Protein AF-A0A8U0TTH1-F1 (afdb_monomer_lite)

Radius of gyration: 27.32 Å; chains: 1; bounding box: 64×77×75 Å

pLDDT: mean 83.23, std 20.92, range [28.41, 97.94]

Organism: Salvelinus namaycush (NCBI:txid8040)

Sequence (245 aa):
MGLDGLLSSSAWSEAASVSTPTNQQFTEPEPEGHNCYEGWEEDLLPEEREVPLLNLYLTTKRVEDIALRLVSLRQAFTTLLGSTLSRNHLFVAGKVLMGALVQAHHMDEAEFIRAYNDFVDYLSDPSKKIDIERELAEAKIHHVNLIDVLFELVMFGMMTAQKSLMVHPGGFMERLYALLYSFLPAAVSIEPKAERYLLLLNGGLMALLDDMFGQQLAWYFNPVSLVTELSRLLEYHLENLMASM

InterPro domains:
  IPR019392 Mitoguardin [PF10265] (66-155)

Foldseek 3Di:
DDDDDDDDDDDDDDDDDDDDDDDDDPPDPDPPPPVVPPDPLVPDDPQCNLQVQVNVVCVVVVQPPVSLLSVLVLLLQVVQCVDPVSVVVVLVLVLLLLLQLCVLQVFDSVLLVVLSVLLVVLVVDPVQVVQQCVQCVQVSNNGPGCCRCVPSNPPCQCVNVNPDGDDDVVGNVVSVVSNCVRRPDDPPDGRPRSVVSVVLVSVLVVVLVCVSSVDDPVLSVPSVSSSVVNSVSVVVSSVVSSVVD

Structure (mmCIF, N/CA/C/O backbone):
data_AF-A0A8U0TTH1-F1
#
_entry.id   AF-A0A8U0TTH1-F1
#
loop_
_atom_site.group_PDB
_atom_site.id
_atom_site.type_symbol
_atom_site.label_atom_id
_atom_site.label_alt_id
_atom_site.label_comp_id
_atom_site.label_asym_id
_atom_site.label_entity_id
_atom_site.label_seq_id
_atom_site.pdbx_PDB_ins_code
_atom_site.Cartn_x
_atom_site.Cartn_y
_atom_site.Cartn_z
_atom_site.occupancy
_atom_site.B_iso_or_equiv
_atom_site.auth_seq_id
_atom_site.auth_comp_id
_atom_site.auth_asym_id
_atom_site.auth_atom_id
_atom_site.pdbx_PDB_model_num
ATOM 1 N N . MET A 1 1 ? 5.048 -56.404 -50.534 1.00 36.06 1 MET A N 1
ATOM 2 C CA . MET A 1 1 ? 5.019 -57.367 -49.410 1.00 36.06 1 MET A CA 1
ATOM 3 C C . MET A 1 1 ? 4.383 -56.659 -48.217 1.00 36.06 1 MET A C 1
ATOM 5 O O . MET A 1 1 ? 4.894 -55.605 -47.869 1.00 36.06 1 MET A O 1
ATOM 9 N N . GLY A 1 2 ? 3.272 -57.213 -47.699 1.00 38.62 2 GLY A N 1
ATOM 10 C CA . GLY A 1 2 ? 2.365 -56.687 -46.645 1.00 38.62 2 GLY A CA 1
ATOM 11 C C . GLY A 1 2 ? 1.280 -55.750 -47.211 1.00 38.62 2 GLY A C 1
ATOM 12 O O . GLY A 1 2 ? 1.665 -54.687 -47.680 1.00 38.62 2 GLY A O 1
ATOM 13 N N . LEU A 1 3 ? -0.026 -56.055 -47.380 1.00 29.03 3 LEU A N 1
ATOM 14 C CA . LEU A 1 3 ? -1.038 -56.788 -46.566 1.00 29.03 3 LEU A CA 1
ATOM 15 C C . LEU A 1 3 ? -1.071 -56.220 -45.135 1.00 29.03 3 LEU A C 1
ATOM 17 O O . LEU A 1 3 ? -0.020 -56.191 -44.509 1.00 29.03 3 LEU A O 1
ATOM 21 N N . ASP A 1 4 ? -2.140 -55.610 -44.609 1.00 38.66 4 ASP A N 1
ATOM 22 C CA . ASP A 1 4 ? -3.585 -55.927 -44.603 1.00 38.66 4 ASP A CA 1
ATOM 23 C C . ASP A 1 4 ? -4.421 -54.621 -44.703 1.00 38.66 4 ASP A C 1
ATOM 25 O O . ASP A 1 4 ? -3.916 -53.555 -44.366 1.00 38.66 4 ASP A O 1
ATOM 29 N N . GLY A 1 5 ? -5.649 -54.518 -45.226 1.00 33.81 5 GLY A N 1
ATOM 30 C CA . GLY A 1 5 ? -6.889 -55.290 -45.038 1.00 33.81 5 GLY A CA 1
ATOM 31 C C . GLY A 1 5 ? -7.997 -54.240 -44.777 1.00 33.81 5 GLY A C 1
ATOM 32 O O . GLY A 1 5 ? -7.899 -53.488 -43.818 1.00 33.81 5 GLY A O 1
ATOM 33 N N . LEU A 1 6 ? -8.864 -53.906 -45.748 1.00 31.92 6 LEU A N 1
ATOM 34 C CA . LEU A 1 6 ? -10.250 -54.408 -45.896 1.00 31.92 6 LEU A CA 1
ATOM 35 C C . LEU A 1 6 ? -11.029 -54.348 -44.562 1.00 31.92 6 LEU A C 1
ATOM 37 O O . LEU A 1 6 ? -10.606 -54.946 -43.584 1.00 31.92 6 LEU A O 1
ATOM 41 N N . LEU A 1 7 ? -12.160 -53.645 -44.435 1.00 34.84 7 LEU A N 1
ATOM 42 C CA . LEU A 1 7 ? -13.468 -53.898 -45.070 1.00 34.84 7 LEU A CA 1
ATOM 43 C C . LEU A 1 7 ? -14.334 -52.610 -44.951 1.00 34.84 7 LEU A C 1
ATOM 45 O O . LEU A 1 7 ? -14.287 -51.949 -43.921 1.00 34.84 7 LEU A O 1
ATOM 49 N N . SER A 1 8 ? -14.985 -52.099 -46.010 1.00 32.09 8 SER A N 1
ATOM 50 C CA . SER A 1 8 ? -16.272 -52.562 -46.590 1.00 32.09 8 SER A CA 1
ATOM 51 C C . SER A 1 8 ? -17.451 -52.337 -45.621 1.00 32.09 8 SER A C 1
ATOM 53 O O . SER A 1 8 ? -17.350 -52.714 -44.467 1.00 32.09 8 SER A O 1
ATOM 55 N N . SER A 1 9 ? -18.631 -51.823 -45.964 1.00 32.56 9 SER A N 1
ATOM 56 C CA . SER A 1 9 ? -19.225 -51.311 -47.202 1.00 32.56 9 SER A CA 1
ATOM 57 C C . SER A 1 9 ? -20.682 -50.942 -46.891 1.00 32.56 9 SER A C 1
ATOM 59 O O . SER A 1 9 ? -21.343 -51.675 -46.167 1.00 32.56 9 SER A O 1
ATOM 61 N N . SER A 1 10 ? -21.155 -49.871 -47.527 1.00 35.38 10 SER A N 1
ATOM 62 C CA . SER A 1 10 ? -22.457 -49.709 -48.198 1.00 35.38 10 SER A CA 1
ATOM 63 C C . SER A 1 10 ? -23.790 -50.107 -47.544 1.00 35.38 10 SER A C 1
ATOM 65 O O . SER A 1 10 ? -23.993 -51.246 -47.131 1.00 35.38 10 SER A O 1
ATOM 67 N N . ALA A 1 11 ? -24.745 -49.211 -47.832 1.00 31.56 11 ALA A N 1
ATOM 68 C CA . ALA A 1 11 ? -26.149 -49.429 -48.206 1.00 31.56 11 ALA A CA 1
ATOM 69 C C . ALA A 1 11 ? -27.125 -48.904 -47.128 1.00 31.56 11 ALA A C 1
ATOM 71 O O . ALA A 1 11 ? -26.943 -49.169 -45.951 1.00 31.56 11 ALA A O 1
ATOM 72 N N . TRP A 1 12 ? -28.146 -48.096 -47.421 1.00 30.27 12 TRP A N 1
ATOM 73 C CA . TRP A 1 12 ? -29.029 -48.057 -48.588 1.00 30.27 12 TRP A CA 1
ATOM 74 C C . TRP A 1 12 ? -29.561 -46.638 -48.868 1.00 30.27 12 TRP A C 1
ATOM 76 O O . TRP A 1 12 ? -29.628 -45.793 -47.978 1.00 30.27 12 TRP A O 1
ATOM 86 N N . SER A 1 13 ? -29.947 -46.425 -50.126 1.00 32.62 13 SER A N 1
ATOM 87 C CA . SER A 1 13 ? -30.561 -45.226 -50.697 1.00 32.62 13 SER A CA 1
ATOM 88 C C . SER A 1 13 ? -32.072 -45.096 -50.427 1.00 32.62 13 SER A C 1
ATOM 90 O O . SER A 1 13 ? -32.761 -46.089 -50.227 1.00 32.62 13 SER A O 1
ATOM 92 N N . GLU A 1 14 ? -32.535 -43.851 -50.599 1.00 32.53 14 GLU A N 1
ATOM 93 C CA . GLU A 1 14 ? -33.828 -43.407 -51.164 1.00 32.53 14 GLU A CA 1
ATOM 94 C C . GLU A 1 14 ? -35.123 -43.374 -50.316 1.00 32.53 14 GLU A C 1
ATOM 96 O O . GLU A 1 14 ? -35.788 -44.368 -50.063 1.00 32.53 14 GLU A O 1
ATOM 101 N N . ALA A 1 15 ? -35.500 -42.122 -50.006 1.00 32.28 15 ALA A N 1
ATOM 102 C CA . ALA A 1 15 ? -36.772 -41.444 -50.300 1.00 32.28 15 ALA A CA 1
ATOM 103 C C . ALA A 1 15 ? -38.119 -42.064 -49.869 1.00 32.28 15 ALA A C 1
ATOM 105 O O . ALA A 1 15 ? -38.581 -43.036 -50.453 1.00 32.28 15 ALA A O 1
ATOM 106 N N . ALA A 1 16 ? -38.848 -41.338 -49.004 1.00 28.41 16 ALA A N 1
ATOM 107 C CA . ALA A 1 16 ? -40.182 -40.788 -49.304 1.00 28.41 16 ALA A CA 1
ATOM 108 C C . ALA A 1 16 ? -40.770 -39.990 -48.114 1.00 28.41 16 ALA A C 1
ATOM 110 O O . ALA A 1 16 ? -40.923 -40.507 -47.016 1.00 28.41 16 ALA A O 1
ATOM 111 N N . SER A 1 17 ? -41.158 -38.747 -48.413 1.00 30.81 17 SER A N 1
ATOM 112 C CA . SER A 1 17 ? -42.443 -38.115 -48.066 1.00 30.81 17 SER A CA 1
ATOM 113 C C . SER A 1 17 ? -42.847 -37.840 -46.604 1.00 30.81 17 SER A C 1
ATOM 115 O O . SER A 1 17 ? -43.263 -38.724 -45.871 1.00 30.81 17 SER A O 1
ATOM 117 N N . VAL A 1 18 ? -42.898 -36.533 -46.303 1.00 32.66 18 VAL A N 1
ATOM 118 C CA . VAL A 1 18 ? -43.997 -35.790 -45.643 1.00 32.66 18 VAL A CA 1
ATOM 119 C C . VAL A 1 18 ? -44.586 -36.387 -44.360 1.00 32.66 18 VAL A C 1
ATOM 121 O O . VAL A 1 18 ? -45.371 -37.327 -44.411 1.00 32.66 18 VAL A O 1
ATOM 124 N N . SER A 1 19 ? -44.371 -35.694 -43.237 1.00 32.72 19 SER A N 1
ATOM 125 C CA . SER A 1 19 ? -45.439 -35.091 -42.412 1.00 32.72 19 SER A CA 1
ATOM 126 C C . SER A 1 19 ? -44.816 -34.374 -41.216 1.00 32.72 19 SER A C 1
ATOM 128 O O . SER A 1 19 ? -44.183 -34.997 -40.371 1.00 32.72 19 SER A O 1
ATOM 130 N N . THR A 1 20 ? -45.001 -33.059 -41.135 1.00 42.06 20 THR A N 1
ATOM 131 C CA . THR A 1 20 ? -44.767 -32.277 -39.917 1.00 42.06 20 THR A CA 1
ATOM 132 C C . THR A 1 20 ? -45.810 -32.655 -38.866 1.00 42.06 20 THR A C 1
ATOM 134 O O . THR A 1 20 ? -47.000 -32.687 -39.186 1.00 42.06 20 THR A O 1
ATOM 137 N N . PRO A 1 21 ? -45.406 -32.797 -37.597 1.00 38.81 21 PRO A N 1
ATOM 138 C CA . PRO A 1 21 ? -46.256 -32.359 -36.510 1.00 38.81 21 PRO A CA 1
ATOM 139 C C . PRO A 1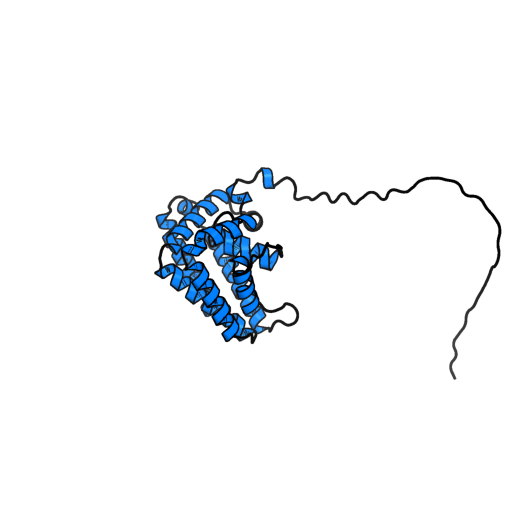 21 ? -45.520 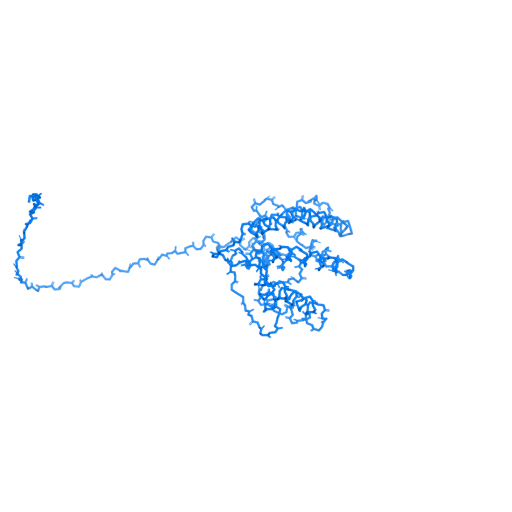-31.324 -35.658 1.00 38.81 21 PRO A C 1
ATOM 141 O O . PRO A 1 21 ? -44.434 -31.548 -35.131 1.00 38.81 21 PRO A O 1
ATOM 144 N N . THR A 1 22 ? -46.159 -30.169 -35.536 1.00 40.03 22 THR A N 1
ATOM 145 C CA . THR A 1 22 ? -45.947 -29.172 -34.494 1.00 40.03 22 THR A CA 1
ATOM 146 C C . THR A 1 22 ? -45.888 -29.835 -33.118 1.00 40.03 22 THR A C 1
ATOM 148 O O . THR A 1 22 ? -46.897 -30.390 -32.691 1.00 40.03 22 THR A O 1
ATOM 151 N N . ASN A 1 23 ? -44.767 -29.728 -32.397 1.00 33.22 23 ASN A N 1
ATOM 152 C CA . ASN A 1 23 ? -44.811 -29.449 -30.961 1.00 33.22 23 ASN A CA 1
ATOM 153 C C . ASN A 1 23 ? -43.444 -29.094 -30.363 1.00 33.22 23 ASN A C 1
ATOM 155 O O . ASN A 1 23 ? -42.448 -29.756 -30.627 1.00 33.22 23 ASN A O 1
ATOM 159 N N . GLN A 1 24 ? -43.502 -28.112 -29.463 1.00 40.38 24 GLN A N 1
ATOM 160 C CA . GLN A 1 24 ? -42.610 -27.894 -28.323 1.00 40.38 24 GLN A CA 1
ATOM 161 C C . GLN A 1 24 ? -41.171 -27.478 -28.644 1.00 40.38 24 GLN A C 1
ATOM 163 O O . GLN A 1 24 ? -40.242 -28.276 -28.709 1.00 40.38 24 GLN A O 1
ATOM 168 N N . GLN A 1 25 ? -41.003 -26.155 -28.731 1.00 33.69 25 GLN A N 1
ATOM 169 C CA . GLN A 1 25 ? -39.787 -25.477 -28.295 1.00 33.69 25 GLN A CA 1
ATOM 170 C C . GLN A 1 25 ? -39.413 -26.014 -26.906 1.00 33.69 25 GLN A C 1
ATOM 172 O O . GLN A 1 25 ? -40.072 -25.708 -25.913 1.00 33.69 25 GLN A O 1
ATOM 177 N N . PHE A 1 26 ? -38.383 -26.855 -26.854 1.00 36.66 26 PHE A N 1
ATOM 178 C CA . PHE A 1 26 ? -37.618 -27.074 -25.639 1.00 36.66 26 PHE A CA 1
ATOM 179 C C . PHE A 1 26 ? -36.916 -25.753 -25.341 1.00 36.66 26 PHE A C 1
ATOM 181 O O . PHE A 1 26 ? -35.912 -25.420 -25.964 1.00 36.66 26 PHE A O 1
ATOM 188 N N . THR A 1 27 ? -37.490 -24.963 -24.440 1.00 40.59 27 THR A N 1
ATOM 189 C CA . THR A 1 27 ? -36.725 -23.932 -23.751 1.00 40.59 27 THR A CA 1
ATOM 190 C C . THR A 1 27 ? -35.734 -24.685 -22.870 1.00 40.59 27 THR A C 1
ATOM 192 O O . THR A 1 27 ? -36.142 -25.357 -21.922 1.00 40.59 27 THR A O 1
ATOM 195 N N . GLU A 1 28 ? -34.452 -24.657 -23.232 1.00 38.81 28 GLU A N 1
ATOM 196 C CA . GLU A 1 28 ? -33.387 -25.018 -22.297 1.00 38.81 28 GLU A CA 1
ATOM 197 C C . GLU A 1 28 ? -33.588 -24.173 -21.031 1.00 38.81 28 GLU A C 1
ATOM 199 O O . GLU A 1 28 ? -33.807 -22.963 -21.156 1.00 38.81 28 GLU A O 1
ATOM 204 N N . PRO A 1 29 ? -33.596 -24.762 -19.822 1.00 41.06 29 PRO A N 1
ATOM 205 C CA . PRO A 1 29 ? -33.590 -23.941 -18.627 1.00 41.06 29 PRO A CA 1
ATOM 206 C C . PRO A 1 29 ? -32.272 -23.167 -18.640 1.00 41.06 29 PRO A C 1
ATOM 208 O O . PRO A 1 29 ? -31.200 -23.771 -18.740 1.00 41.06 29 PRO A O 1
ATOM 211 N N . GLU A 1 30 ? -32.358 -21.835 -18.590 1.00 41.72 30 GLU A N 1
ATOM 212 C CA . GLU A 1 30 ? -31.192 -21.002 -18.316 1.00 41.72 30 GLU A CA 1
ATOM 213 C C . GLU A 1 30 ? -30.490 -21.570 -17.077 1.00 41.72 30 GLU A C 1
ATOM 215 O O . GLU A 1 30 ? -31.170 -21.977 -16.127 1.00 41.72 30 GLU A O 1
ATOM 220 N N . PRO A 1 31 ? -29.149 -21.653 -17.060 1.00 46.66 31 PRO A N 1
ATOM 221 C CA . PRO A 1 31 ? -28.470 -22.008 -15.837 1.00 46.66 31 PRO A CA 1
ATOM 222 C C . PRO A 1 31 ? -28.783 -20.890 -14.849 1.00 46.66 31 PRO A C 1
ATOM 224 O O . PRO A 1 31 ? -28.307 -19.766 -15.007 1.00 46.66 31 PRO A O 1
ATOM 227 N N . GLU A 1 32 ? -29.604 -21.195 -13.844 1.00 44.97 32 GLU A N 1
ATOM 228 C CA . GLU A 1 32 ? -29.688 -20.421 -12.617 1.00 44.97 32 GLU A CA 1
ATOM 229 C C . GLU A 1 32 ? -28.278 -20.410 -12.027 1.00 44.97 32 GLU A C 1
ATOM 231 O O . GLU A 1 32 ? -27.873 -21.275 -11.249 1.00 44.97 32 GLU A O 1
ATOM 236 N N . GLY A 1 33 ? -27.486 -19.431 -12.459 1.00 41.50 33 GLY A N 1
ATOM 237 C CA . GLY A 1 33 ? -26.309 -18.968 -11.763 1.00 41.50 33 GLY A CA 1
ATOM 238 C C . GLY A 1 33 ? -26.797 -18.336 -10.476 1.00 41.50 33 GLY A C 1
ATOM 239 O O . GLY A 1 33 ? -26.822 -17.117 -10.350 1.00 41.50 33 GLY A O 1
ATOM 240 N N . HIS A 1 34 ? -27.242 -19.168 -9.535 1.00 40.22 34 HIS A N 1
ATOM 241 C CA . HIS A 1 34 ? -27.359 -18.774 -8.151 1.00 40.22 34 HIS A CA 1
ATOM 242 C C . HIS A 1 34 ? -25.958 -18.387 -7.706 1.00 40.22 34 HIS A C 1
ATOM 244 O O . HIS A 1 34 ? -25.101 -19.220 -7.414 1.00 40.22 34 HIS A O 1
ATOM 250 N N . ASN A 1 35 ? -25.722 -17.085 -7.753 1.00 45.44 35 ASN A N 1
ATOM 251 C CA . ASN A 1 35 ? -24.562 -16.428 -7.215 1.00 45.44 35 ASN A CA 1
ATOM 252 C C . ASN A 1 35 ? -24.600 -16.703 -5.706 1.00 45.44 35 ASN A C 1
ATOM 254 O O . ASN A 1 35 ? -25.315 -16.038 -4.964 1.00 45.44 35 ASN A O 1
ATOM 258 N N . CYS A 1 36 ? -23.870 -17.716 -5.233 1.00 41.53 36 CYS A N 1
ATOM 259 C CA . CYS A 1 36 ? -23.818 -18.109 -3.815 1.00 41.53 36 CYS A CA 1
ATOM 260 C C . CYS A 1 36 ? -23.243 -17.014 -2.884 1.00 41.53 36 CYS A C 1
ATOM 262 O O . CYS A 1 36 ? -22.975 -17.281 -1.716 1.00 41.53 36 CYS A O 1
ATOM 264 N N . TYR A 1 37 ? -23.020 -15.812 -3.414 1.00 47.72 37 TYR A N 1
ATOM 265 C CA . TYR A 1 37 ? -22.401 -14.655 -2.782 1.00 47.72 37 TYR A CA 1
ATOM 266 C C . TYR A 1 37 ? -23.399 -13.534 -2.454 1.00 47.72 37 TYR A C 1
ATOM 268 O O . TYR A 1 37 ? -23.040 -12.591 -1.754 1.00 47.72 37 TYR A O 1
ATOM 276 N N . GLU A 1 38 ? -24.651 -13.622 -2.909 1.00 44.41 38 GLU A N 1
ATOM 277 C CA . GLU A 1 38 ? -25.669 -12.608 -2.621 1.00 44.41 38 GLU A CA 1
ATOM 278 C C . GLU A 1 38 ? -26.329 -12.896 -1.264 1.00 44.41 38 GLU A C 1
ATOM 280 O O . GLU A 1 38 ? -27.219 -13.735 -1.147 1.00 44.41 38 GLU A O 1
ATOM 285 N N . GLY A 1 39 ? -25.842 -12.231 -0.211 1.00 53.94 39 GLY A N 1
ATOM 286 C CA . GLY A 1 39 ? -26.515 -12.196 1.096 1.00 53.94 39 GLY A CA 1
ATOM 287 C C . GLY A 1 39 ? -25.601 -12.056 2.313 1.00 53.94 39 GLY A C 1
ATOM 288 O O . GLY A 1 39 ? -26.061 -11.634 3.364 1.00 53.94 39 GLY A O 1
ATOM 289 N N . TRP A 1 40 ? -24.304 -12.360 2.196 1.00 54.94 40 TRP A N 1
ATOM 290 C CA . TRP A 1 40 ? -23.389 -12.310 3.350 1.00 54.94 40 TRP A CA 1
ATOM 291 C C . TRP A 1 40 ? -22.922 -10.877 3.630 1.00 54.94 40 TRP A C 1
ATOM 293 O O . TRP A 1 40 ? -22.527 -10.553 4.744 1.00 54.94 40 TRP A O 1
ATOM 303 N N . GLU A 1 41 ? -22.997 -10.007 2.620 1.00 57.72 41 GLU A N 1
ATOM 304 C CA . GLU A 1 41 ? -22.652 -8.588 2.726 1.00 57.72 41 GLU A CA 1
ATOM 305 C C . GLU A 1 41 ? -23.643 -7.798 3.597 1.00 57.72 41 GLU A C 1
ATOM 307 O O . GLU A 1 41 ? -23.275 -6.755 4.136 1.00 57.72 41 GLU A O 1
ATOM 312 N N . GLU A 1 42 ? -24.883 -8.277 3.771 1.00 62.41 42 GLU A N 1
ATOM 313 C CA . GLU A 1 42 ? -25.910 -7.579 4.559 1.00 62.41 42 GLU A CA 1
ATOM 314 C C . GLU A 1 42 ? -25.658 -7.634 6.071 1.00 62.41 42 GLU A C 1
ATOM 316 O O . GLU A 1 42 ? -26.061 -6.702 6.773 1.00 62.41 42 GLU A O 1
ATOM 321 N N . ASP A 1 43 ? -24.934 -8.647 6.551 1.00 78.00 43 ASP A N 1
ATOM 322 C CA . ASP A 1 43 ? -24.575 -8.811 7.966 1.00 78.00 43 ASP A CA 1
ATOM 323 C C . ASP A 1 43 ? -23.251 -8.120 8.336 1.00 78.00 43 ASP A C 1
ATOM 325 O O . ASP A 1 43 ? -22.950 -7.945 9.517 1.00 78.00 43 ASP A O 1
ATOM 329 N N . LEU A 1 44 ? -22.463 -7.694 7.341 1.00 84.69 44 LEU A N 1
ATOM 330 C CA . LEU A 1 44 ? -21.178 -7.032 7.567 1.00 84.69 44 LEU A CA 1
ATOM 331 C C . LEU A 1 44 ? -21.359 -5.629 8.137 1.00 84.69 44 LEU A C 1
ATOM 333 O O . LEU A 1 44 ? -22.264 -4.888 7.728 1.00 84.69 44 LEU A O 1
ATOM 337 N N . LEU A 1 45 ? -20.442 -5.223 9.012 1.00 90.69 45 LEU A N 1
ATOM 338 C CA . LEU A 1 45 ? -20.352 -3.833 9.448 1.00 90.69 45 LEU A CA 1
ATOM 339 C C . LEU A 1 45 ? -19.930 -2.932 8.272 1.00 90.69 45 LEU A C 1
ATOM 341 O O . LEU A 1 45 ? -19.273 -3.409 7.342 1.00 90.69 45 LEU A O 1
ATOM 345 N N . PRO A 1 46 ? -20.303 -1.636 8.266 1.00 91.50 46 PRO A N 1
ATOM 346 C CA . PRO A 1 46 ? -19.977 -0.727 7.166 1.00 91.50 46 PRO A CA 1
ATOM 347 C C . PRO A 1 46 ? -18.496 -0.757 6.782 1.00 91.50 46 PRO A C 1
ATOM 349 O O . PRO A 1 46 ? -18.172 -0.863 5.605 1.00 91.50 46 PRO A O 1
ATOM 352 N N . GLU A 1 47 ? -17.611 -0.769 7.775 1.00 92.81 47 GLU A N 1
ATOM 353 C CA . GLU A 1 47 ? -16.162 -0.759 7.586 1.00 92.81 47 GLU A CA 1
ATOM 354 C C . GLU A 1 47 ? -15.648 -2.028 6.892 1.00 92.81 47 GLU A C 1
ATOM 356 O O . GLU A 1 47 ? -14.685 -1.975 6.132 1.00 92.81 47 GLU A O 1
ATOM 361 N N . GLU A 1 48 ? -16.302 -3.168 7.117 1.00 92.44 48 GLU A N 1
ATOM 362 C CA . GLU A 1 48 ? -15.962 -4.454 6.497 1.00 92.44 48 GLU A CA 1
ATOM 363 C C . GLU A 1 48 ? -16.430 -4.517 5.037 1.00 92.44 48 GLU A C 1
ATOM 365 O O . GLU A 1 48 ? -15.760 -5.119 4.195 1.00 92.44 48 GLU A O 1
ATOM 370 N N . ARG A 1 49 ? -17.550 -3.855 4.713 1.00 91.69 49 ARG A N 1
ATOM 371 C CA . ARG A 1 49 ? -18.074 -3.755 3.336 1.00 91.69 49 ARG A CA 1
ATOM 372 C C . ARG A 1 49 ? -17.200 -2.893 2.433 1.00 91.69 49 ARG A C 1
ATOM 374 O O . ARG A 1 49 ? -17.225 -3.071 1.219 1.00 91.69 49 ARG A O 1
ATOM 381 N N . GLU A 1 50 ? -16.446 -1.961 3.007 1.00 92.19 50 GLU A N 1
ATOM 382 C CA . GLU A 1 50 ? -15.531 -1.089 2.261 1.00 92.19 50 GLU A CA 1
ATOM 383 C C . GLU A 1 50 ? -14.299 -1.840 1.737 1.00 92.19 50 GLU A C 1
ATOM 385 O O . GLU A 1 50 ? -13.656 -1.376 0.797 1.00 92.19 50 GLU A O 1
ATOM 390 N N . VAL A 1 51 ? -13.963 -2.991 2.331 1.00 93.81 51 VAL A N 1
ATOM 391 C CA . VAL A 1 51 ? -12.781 -3.797 1.986 1.00 93.81 51 VAL A CA 1
ATOM 392 C C . VAL A 1 51 ? -13.138 -5.287 1.847 1.00 93.81 51 VAL A C 1
ATOM 394 O O . VAL A 1 51 ? -12.652 -6.125 2.606 1.00 93.81 51 VAL A O 1
ATOM 397 N N . PRO A 1 52 ? -14.017 -5.658 0.898 1.00 92.81 52 PRO A N 1
ATOM 398 C CA . PRO A 1 52 ? -14.613 -6.993 0.848 1.00 92.81 52 PRO A CA 1
ATOM 399 C C . PRO A 1 52 ? -13.596 -8.119 0.609 1.00 92.81 52 PRO A C 1
ATOM 401 O O . PRO A 1 52 ? -13.765 -9.213 1.151 1.00 92.81 52 PRO A O 1
ATOM 404 N N . LEU A 1 53 ? -12.530 -7.884 -0.168 1.00 93.88 53 LEU A N 1
ATOM 405 C CA . LEU A 1 53 ? -11.521 -8.914 -0.439 1.00 93.88 53 LEU A CA 1
ATOM 406 C C . LEU A 1 53 ? -10.620 -9.137 0.777 1.00 93.88 53 LEU A C 1
ATOM 408 O O . LEU A 1 53 ? -10.337 -10.280 1.147 1.00 93.88 53 LEU A O 1
ATOM 412 N N . LEU A 1 54 ? -10.213 -8.054 1.435 1.00 95.06 54 LEU A N 1
ATOM 413 C CA . LEU A 1 54 ? -9.492 -8.120 2.698 1.00 95.06 54 LEU A CA 1
ATOM 414 C C . LEU A 1 54 ? -10.355 -8.757 3.794 1.00 95.06 54 LEU A C 1
ATOM 416 O O . LEU A 1 54 ? -9.871 -9.616 4.527 1.00 95.06 54 LEU A O 1
ATOM 420 N N . ASN A 1 55 ? -11.629 -8.381 3.899 1.00 95.06 55 ASN A N 1
ATOM 421 C CA . ASN A 1 55 ? -12.545 -8.942 4.887 1.00 95.06 55 ASN A CA 1
ATOM 422 C C . ASN A 1 55 ? -12.725 -10.453 4.692 1.00 95.06 55 ASN A C 1
ATOM 424 O O . ASN A 1 55 ? -12.663 -11.219 5.657 1.00 95.06 55 ASN A O 1
ATOM 428 N N . LEU A 1 56 ? -12.862 -10.902 3.439 1.00 94.00 56 LEU A N 1
ATOM 429 C CA . LEU A 1 56 ? -12.881 -12.323 3.103 1.00 94.00 56 LEU A CA 1
ATOM 430 C C . LEU A 1 56 ? -11.604 -13.019 3.594 1.00 94.00 56 LEU A C 1
ATOM 432 O O . LEU A 1 56 ? -11.683 -14.036 4.285 1.00 94.00 56 LEU A O 1
ATOM 436 N N . TYR A 1 57 ? -10.432 -12.452 3.298 1.00 95.44 57 TYR A N 1
ATOM 437 C CA . TYR A 1 57 ? -9.153 -12.988 3.765 1.00 95.44 57 TYR A CA 1
ATOM 438 C C . TYR A 1 57 ? -9.098 -13.104 5.299 1.00 95.44 57 TYR A C 1
ATOM 440 O O . TYR A 1 57 ? -8.839 -14.185 5.833 1.00 95.44 57 TYR A O 1
ATOM 448 N N . LEU A 1 58 ? -9.412 -12.030 6.023 1.00 96.62 58 LEU A N 1
ATOM 449 C CA . LEU A 1 58 ? -9.374 -11.990 7.489 1.00 96.62 58 LEU A CA 1
ATOM 450 C C . LEU A 1 58 ? -10.378 -12.962 8.128 1.00 96.62 58 LEU A C 1
ATOM 452 O O . LEU A 1 58 ? -10.052 -13.636 9.109 1.00 96.62 58 LEU A O 1
ATOM 456 N N . THR A 1 59 ? -11.557 -13.117 7.526 1.00 94.88 59 THR A N 1
ATOM 457 C CA . THR A 1 59 ? -12.570 -14.089 7.960 1.00 94.88 59 THR A CA 1
ATOM 458 C C . THR A 1 59 ? -12.051 -15.519 7.830 1.00 94.88 59 THR A C 1
ATOM 460 O O . THR A 1 59 ? -12.183 -16.314 8.763 1.00 94.88 59 THR A O 1
ATOM 463 N N . THR A 1 60 ? -11.377 -15.862 6.723 1.00 94.56 60 THR A N 1
ATOM 464 C CA . THR A 1 60 ? -10.763 -17.199 6.576 1.00 94.56 60 THR A CA 1
ATOM 465 C C . THR A 1 60 ? -9.669 -17.465 7.613 1.00 94.56 60 THR A C 1
ATOM 467 O O . THR A 1 60 ? -9.470 -18.610 8.025 1.00 94.56 60 THR A O 1
ATOM 470 N N . LYS A 1 61 ? -9.008 -16.407 8.094 1.00 95.00 61 LYS A N 1
ATOM 471 C CA . LYS A 1 61 ? -8.015 -16.444 9.177 1.00 95.00 61 LYS A CA 1
ATOM 472 C C . LYS A 1 61 ? -8.629 -16.413 10.579 1.00 95.00 61 LYS A C 1
ATOM 474 O O . LYS A 1 61 ? -7.886 -16.529 11.549 1.00 95.00 61 LYS A O 1
ATOM 479 N N . ARG A 1 62 ? -9.962 -16.329 10.692 1.00 95.00 62 ARG A N 1
ATOM 480 C CA . ARG A 1 62 ? -10.708 -16.238 11.960 1.00 95.00 62 ARG A CA 1
ATOM 481 C C . ARG A 1 62 ? -10.283 -15.043 12.813 1.00 95.00 62 ARG A C 1
ATOM 483 O O . ARG A 1 62 ? -10.192 -15.150 14.033 1.00 95.00 62 ARG A O 1
ATOM 490 N N . VAL A 1 63 ? -9.988 -13.919 12.167 1.00 95.56 63 VAL A N 1
ATOM 491 C CA . VAL A 1 63 ? -9.741 -12.665 12.878 1.00 95.56 63 VAL A CA 1
ATOM 492 C C . VAL A 1 63 ? -11.063 -12.173 13.463 1.00 95.56 63 VAL A C 1
ATOM 494 O O . VAL A 1 63 ? -12.058 -12.061 12.753 1.00 95.56 63 VAL A O 1
ATOM 497 N N . GLU A 1 64 ? -11.069 -11.898 14.763 1.00 93.62 64 GLU A N 1
ATOM 498 C CA . GLU A 1 64 ? -12.209 -11.313 15.475 1.00 93.62 64 GLU A CA 1
ATOM 499 C C . GLU A 1 64 ? -12.119 -9.779 15.471 1.00 93.62 64 GLU A C 1
ATOM 501 O O . GLU A 1 64 ? -11.027 -9.215 15.352 1.00 93.62 64 GLU A O 1
ATOM 506 N N . ASP A 1 65 ? -13.259 -9.101 15.635 1.00 95.25 65 ASP A N 1
ATOM 507 C CA . ASP A 1 65 ? -13.359 -7.635 15.721 1.00 95.25 65 ASP A CA 1
ATOM 508 C C . ASP A 1 65 ? -12.760 -6.892 14.506 1.00 95.25 65 ASP A C 1
ATOM 510 O O . ASP A 1 65 ? -12.091 -5.864 14.658 1.00 95.25 65 ASP A O 1
ATOM 514 N N . ILE A 1 66 ? -12.978 -7.407 13.288 1.00 95.94 66 ILE A N 1
ATOM 515 C CA . ILE A 1 66 ? -12.361 -6.890 12.054 1.00 95.94 66 ILE A CA 1
ATOM 516 C C . ILE A 1 66 ? -12.648 -5.394 11.865 1.00 95.94 66 ILE A C 1
ATOM 518 O O . ILE A 1 66 ? -11.700 -4.629 11.679 1.00 95.94 66 ILE A O 1
ATOM 522 N N . ALA A 1 67 ? -13.904 -4.952 11.987 1.00 95.25 67 ALA A N 1
ATOM 523 C CA . ALA A 1 67 ? -14.260 -3.533 11.870 1.00 95.25 67 ALA A CA 1
ATOM 524 C C . ALA A 1 67 ? -13.480 -2.622 12.839 1.00 95.25 67 ALA A C 1
ATOM 526 O O . ALA A 1 67 ? -12.921 -1.604 12.428 1.00 95.25 67 ALA A O 1
ATOM 527 N N . LEU A 1 68 ? -13.366 -3.005 14.119 1.00 95.50 68 LEU A N 1
ATOM 528 C CA . LEU A 1 68 ? -12.585 -2.247 15.104 1.00 95.50 68 LEU A CA 1
ATOM 529 C C . LEU A 1 68 ? -11.109 -2.183 14.697 1.00 95.50 68 LEU A C 1
ATOM 531 O O . LEU A 1 68 ? -10.498 -1.112 14.728 1.00 95.50 68 LEU A O 1
ATOM 535 N N . ARG A 1 69 ? -10.532 -3.324 14.305 1.00 96.50 69 ARG A N 1
ATOM 536 C CA . ARG A 1 69 ? -9.127 -3.400 13.888 1.00 96.50 69 ARG A CA 1
ATOM 537 C C . ARG A 1 69 ? -8.868 -2.532 12.663 1.00 96.50 69 ARG A C 1
ATOM 539 O O . ARG A 1 69 ? -7.874 -1.808 12.654 1.00 96.50 69 ARG A O 1
ATOM 546 N N . LEU A 1 70 ? -9.772 -2.545 11.682 1.00 96.06 70 LEU A N 1
ATOM 547 C CA . LEU A 1 70 ? -9.709 -1.701 10.489 1.00 96.06 70 LEU A CA 1
ATOM 548 C C . LEU A 1 70 ? -9.673 -0.220 10.859 1.00 96.06 70 LEU A C 1
ATOM 550 O O . LEU A 1 70 ? -8.721 0.469 10.495 1.00 96.06 70 LEU A O 1
ATOM 554 N N . VAL A 1 71 ? -10.656 0.265 11.621 1.00 95.38 71 VAL A N 1
ATOM 555 C CA . VAL A 1 71 ? -10.736 1.684 12.014 1.00 95.38 71 VAL A CA 1
ATOM 556 C C . VAL A 1 71 ? -9.471 2.120 12.747 1.00 95.38 71 VAL A C 1
ATOM 558 O O . VAL A 1 71 ? -8.863 3.139 12.404 1.00 95.38 71 VAL A O 1
ATOM 561 N N . SER A 1 72 ? -9.028 1.327 13.722 1.00 96.38 72 SER A N 1
ATOM 562 C CA . SER A 1 72 ? -7.856 1.661 14.528 1.00 96.38 72 SER A CA 1
ATOM 563 C C . SER A 1 72 ? -6.559 1.629 13.716 1.00 96.38 72 SER A C 1
ATOM 565 O O . SER A 1 72 ? -5.732 2.533 13.859 1.00 96.38 72 SER A O 1
ATOM 567 N N . LEU A 1 73 ? -6.379 0.654 12.817 1.00 96.88 73 LEU A N 1
ATOM 568 C CA . LEU A 1 73 ? -5.210 0.587 11.931 1.00 96.88 73 LEU A CA 1
ATOM 569 C C . LEU A 1 73 ? -5.206 1.722 10.906 1.00 96.88 73 LEU A C 1
ATOM 571 O O . LEU A 1 73 ? -4.164 2.349 10.714 1.00 96.88 73 LEU A O 1
ATOM 575 N N . ARG A 1 74 ? -6.350 2.054 10.294 1.00 95.88 74 ARG A N 1
ATOM 576 C CA . ARG A 1 74 ? -6.481 3.202 9.376 1.00 95.88 74 ARG A CA 1
ATOM 577 C C . ARG A 1 74 ? -6.060 4.503 10.064 1.00 95.88 74 ARG A C 1
ATOM 579 O O . ARG A 1 74 ? -5.284 5.286 9.505 1.00 95.88 74 ARG A O 1
ATOM 586 N N . GLN A 1 75 ? -6.501 4.709 11.305 1.00 95.25 75 GLN A N 1
ATOM 587 C CA . GLN A 1 75 ? -6.117 5.874 12.104 1.00 95.25 75 GLN A CA 1
ATOM 588 C C . GLN A 1 75 ? -4.623 5.865 12.467 1.00 95.25 75 GLN A C 1
ATOM 590 O O . GLN A 1 75 ? -3.956 6.906 12.398 1.00 95.25 75 GLN A O 1
ATOM 595 N N . ALA A 1 76 ? -4.075 4.703 12.829 1.00 95.56 76 ALA A N 1
ATOM 596 C CA . ALA A 1 76 ? -2.658 4.557 13.143 1.00 95.56 76 ALA A CA 1
ATOM 597 C C . ALA A 1 76 ? -1.772 4.838 11.920 1.00 95.56 76 ALA A C 1
ATOM 599 O O . ALA A 1 76 ? -0.824 5.615 12.026 1.00 95.56 76 ALA A O 1
ATOM 600 N N . PHE A 1 77 ? -2.120 4.310 10.743 1.00 94.81 77 PHE A N 1
ATOM 601 C CA . PHE A 1 77 ? -1.427 4.608 9.488 1.00 94.81 77 PHE A CA 1
ATOM 602 C C . PHE A 1 77 ? -1.515 6.080 9.110 1.00 94.81 77 PHE A C 1
ATOM 604 O O . PHE A 1 77 ? -0.505 6.669 8.738 1.00 94.81 77 PHE A O 1
ATOM 611 N N . THR A 1 78 ? -2.689 6.697 9.253 1.00 93.19 78 THR A N 1
ATOM 612 C CA . THR A 1 78 ? -2.854 8.139 9.012 1.00 93.19 78 THR A CA 1
ATOM 613 C C . THR A 1 78 ? -1.905 8.951 9.894 1.00 93.19 78 THR A C 1
ATOM 615 O O . THR A 1 78 ? -1.257 9.886 9.425 1.00 93.19 78 THR A O 1
ATOM 618 N N . THR A 1 79 ? -1.766 8.561 11.162 1.00 94.38 79 THR A N 1
ATOM 619 C CA . THR A 1 79 ? -0.859 9.218 12.112 1.00 94.38 79 THR A CA 1
ATOM 620 C C . THR A 1 79 ? 0.607 8.985 11.740 1.00 94.38 79 THR A C 1
ATOM 622 O O . THR A 1 79 ? 1.383 9.937 11.668 1.00 94.38 79 THR A O 1
ATOM 625 N N . LEU A 1 80 ? 0.983 7.736 11.451 1.00 92.75 80 LEU A N 1
ATOM 626 C CA . LEU A 1 80 ? 2.342 7.347 11.077 1.00 92.75 80 LEU A CA 1
ATOM 627 C C . LEU A 1 80 ? 2.807 8.058 9.800 1.00 92.75 80 LEU A C 1
ATOM 629 O O . LEU A 1 80 ? 3.881 8.655 9.763 1.00 92.75 80 LEU A O 1
ATOM 633 N N . LEU A 1 81 ? 1.974 8.038 8.761 1.00 89.69 81 LEU A N 1
ATOM 634 C CA . LEU A 1 81 ? 2.251 8.665 7.469 1.00 89.69 81 LEU A CA 1
ATOM 635 C C . LEU A 1 81 ? 2.111 10.193 7.513 1.00 89.69 81 LEU A C 1
ATOM 637 O O . LEU A 1 81 ? 2.537 10.873 6.585 1.00 89.69 81 LEU A O 1
ATOM 641 N N . GLY A 1 82 ? 1.592 10.765 8.602 1.00 89.88 82 GLY A N 1
ATOM 642 C CA . GLY A 1 82 ? 1.701 12.201 8.862 1.00 89.88 82 GLY A CA 1
ATOM 643 C C . GLY A 1 82 ? 3.157 12.661 9.029 1.00 89.88 82 GLY A C 1
ATOM 644 O O . GLY A 1 82 ? 3.483 13.814 8.746 1.00 89.88 82 GLY A O 1
ATOM 645 N N . SER A 1 83 ? 4.060 11.759 9.430 1.00 91.25 83 SER A N 1
ATOM 646 C CA . SER A 1 83 ? 5.494 12.029 9.539 1.00 91.25 83 SER A CA 1
ATOM 647 C C . SER A 1 83 ? 6.178 11.989 8.172 1.00 91.25 83 SER A C 1
ATOM 649 O O . SER A 1 83 ? 6.168 10.978 7.467 1.00 91.25 83 SER A O 1
ATOM 651 N N . THR A 1 84 ? 6.854 13.079 7.800 1.00 91.12 84 THR A N 1
ATOM 652 C CA . THR A 1 84 ? 7.708 13.114 6.599 1.00 91.12 84 THR A CA 1
ATOM 653 C C . THR A 1 84 ? 8.836 12.088 6.670 1.00 91.12 84 THR A C 1
ATOM 655 O O . THR A 1 84 ? 9.165 11.485 5.653 1.00 91.12 84 THR A O 1
ATOM 658 N N . LEU A 1 85 ? 9.397 11.841 7.859 1.00 91.62 85 LEU A N 1
ATOM 659 C CA . LEU A 1 85 ? 10.445 10.836 8.036 1.00 91.62 85 LEU A CA 1
ATOM 660 C C . LEU A 1 85 ? 9.924 9.435 7.693 1.00 91.62 85 LEU A C 1
ATOM 662 O O . LEU A 1 85 ? 10.534 8.740 6.885 1.00 91.62 85 LEU A O 1
ATOM 666 N N . SER A 1 86 ? 8.774 9.055 8.256 1.00 90.69 86 SER A N 1
ATOM 667 C CA . SER A 1 86 ? 8.174 7.735 8.041 1.00 90.69 86 SER A CA 1
ATOM 668 C C . SER A 1 86 ? 7.756 7.538 6.584 1.00 90.69 86 SER A C 1
ATOM 670 O O . SER A 1 86 ? 8.065 6.503 5.999 1.00 90.69 86 SER A O 1
ATOM 672 N N . ARG A 1 87 ? 7.141 8.549 5.950 1.00 90.69 87 ARG A N 1
ATOM 673 C CA . ARG A 1 87 ? 6.814 8.499 4.512 1.00 90.69 87 ARG A CA 1
ATOM 674 C C . ARG A 1 87 ? 8.049 8.293 3.644 1.00 90.69 87 ARG A C 1
ATOM 676 O O . ARG A 1 87 ? 8.059 7.397 2.807 1.00 90.69 87 ARG A O 1
ATOM 683 N N . ASN A 1 88 ? 9.099 9.082 3.868 1.00 91.81 88 ASN A N 1
ATOM 684 C CA . ASN A 1 88 ? 10.329 8.975 3.088 1.00 91.81 88 ASN A CA 1
ATOM 685 C C . ASN A 1 88 ? 10.993 7.610 3.266 1.00 91.81 88 ASN A C 1
ATOM 687 O O . ASN A 1 88 ? 11.467 7.036 2.289 1.00 91.81 88 ASN A O 1
ATOM 691 N N . HIS A 1 89 ? 11.003 7.077 4.490 1.00 91.69 89 HIS A N 1
ATOM 692 C CA . HIS A 1 89 ? 11.533 5.745 4.754 1.00 91.69 89 HIS A CA 1
ATOM 693 C C . HIS A 1 89 ? 10.785 4.674 3.947 1.00 91.69 89 HIS A C 1
ATOM 695 O O . HIS A 1 89 ? 11.421 3.887 3.250 1.00 91.69 89 HIS A O 1
ATOM 701 N N . LEU A 1 90 ? 9.448 4.704 3.951 1.00 91.31 90 LEU A N 1
ATOM 702 C CA . LEU A 1 90 ? 8.629 3.767 3.178 1.00 91.31 90 LEU A CA 1
ATOM 703 C C . LEU A 1 90 ? 8.817 3.919 1.664 1.00 91.31 90 LEU A C 1
ATOM 705 O O . LEU A 1 90 ? 8.887 2.914 0.961 1.00 91.31 90 LEU A O 1
ATOM 709 N N . PHE A 1 91 ? 8.951 5.145 1.150 1.00 93.06 91 PHE A N 1
ATOM 710 C CA . PHE A 1 91 ? 9.235 5.364 -0.273 1.00 93.06 91 PHE A CA 1
ATOM 711 C C . PHE A 1 91 ? 10.615 4.834 -0.677 1.00 93.06 91 PHE A C 1
ATOM 713 O O . PHE A 1 91 ? 10.777 4.228 -1.734 1.00 93.06 91 PHE A O 1
ATOM 720 N N . VAL A 1 92 ? 11.635 5.014 0.160 1.00 94.50 92 VAL A N 1
ATOM 721 C CA . VAL A 1 92 ? 12.960 4.448 -0.124 1.00 94.50 92 VAL A CA 1
ATOM 722 C C . VAL A 1 92 ? 12.915 2.922 -0.065 1.00 94.50 92 VAL A C 1
ATOM 724 O O . VAL A 1 92 ? 13.377 2.275 -1.004 1.00 94.50 92 VAL A O 1
ATOM 727 N N . ALA A 1 93 ? 12.315 2.346 0.979 1.00 94.50 93 ALA A N 1
ATOM 728 C CA . ALA A 1 93 ? 12.198 0.898 1.132 1.00 94.50 93 ALA A CA 1
ATOM 729 C C . ALA A 1 93 ? 11.422 0.267 -0.035 1.00 94.50 93 ALA A C 1
ATOM 731 O O . ALA A 1 93 ? 11.898 -0.684 -0.650 1.00 94.50 93 ALA A O 1
ATOM 732 N N . GLY A 1 94 ? 10.279 0.849 -0.413 1.00 94.25 94 GLY A N 1
ATOM 733 C CA . GLY A 1 94 ? 9.496 0.401 -1.562 1.00 94.25 94 GLY A CA 1
ATOM 734 C C . GLY A 1 94 ? 10.309 0.424 -2.856 1.00 94.25 94 GLY A C 1
ATOM 735 O O . GLY A 1 94 ? 10.340 -0.574 -3.575 1.00 94.25 94 GLY A O 1
ATOM 736 N N . LYS A 1 95 ? 11.022 1.524 -3.133 1.00 95.75 95 LYS A N 1
ATOM 737 C CA . LYS A 1 95 ? 11.885 1.641 -4.319 1.00 95.75 95 LYS A CA 1
ATOM 738 C C . LYS A 1 95 ? 12.965 0.562 -4.364 1.00 95.75 95 LYS A C 1
ATOM 740 O O . LYS A 1 95 ? 13.205 0.003 -5.427 1.00 95.75 95 LYS A O 1
ATOM 745 N N . VAL A 1 96 ? 13.606 0.271 -3.231 1.00 95.69 96 VAL A N 1
ATOM 746 C CA . VAL A 1 96 ? 14.641 -0.771 -3.131 1.00 95.69 96 VAL A CA 1
ATOM 747 C C . VAL A 1 96 ? 14.048 -2.154 -3.401 1.00 95.69 96 VAL A C 1
ATOM 749 O O . VAL A 1 96 ? 14.576 -2.880 -4.239 1.00 95.69 96 VAL A O 1
ATOM 752 N N . LEU A 1 97 ? 12.930 -2.493 -2.750 1.00 95.06 97 LEU A N 1
ATOM 753 C CA . LEU A 1 97 ? 12.260 -3.788 -2.913 1.00 95.06 97 LEU A CA 1
ATOM 754 C C . LEU A 1 97 ? 11.816 -4.016 -4.366 1.00 95.06 97 LEU A C 1
ATOM 756 O O . LEU A 1 97 ? 12.141 -5.035 -4.971 1.00 95.06 97 LEU A O 1
ATOM 760 N N . MET A 1 98 ? 11.121 -3.048 -4.967 1.00 95.00 98 MET A N 1
ATOM 761 C CA . MET A 1 98 ? 10.688 -3.155 -6.366 1.00 95.00 98 MET A CA 1
ATOM 762 C C . MET A 1 98 ? 11.869 -3.092 -7.345 1.00 95.00 98 MET A C 1
ATOM 764 O O . MET A 1 98 ? 11.878 -3.814 -8.336 1.00 95.00 98 MET A O 1
ATOM 768 N N . GLY A 1 99 ? 12.915 -2.316 -7.050 1.00 95.88 99 GLY A N 1
ATOM 769 C CA . GLY A 1 99 ? 14.135 -2.281 -7.860 1.00 95.88 99 GLY A CA 1
ATOM 770 C C . GLY A 1 99 ? 14.867 -3.626 -7.896 1.00 95.88 99 GLY A C 1
ATOM 771 O O . GLY A 1 99 ? 15.365 -4.030 -8.945 1.00 95.88 99 GLY A O 1
ATOM 772 N N . ALA A 1 100 ? 14.873 -4.371 -6.787 1.00 94.44 100 ALA A N 1
ATOM 773 C CA . ALA A 1 100 ? 15.428 -5.722 -6.755 1.00 94.44 100 ALA A CA 1
ATOM 774 C C . ALA A 1 100 ? 14.653 -6.688 -7.673 1.00 94.44 100 ALA A C 1
ATOM 776 O O . ALA A 1 100 ? 15.269 -7.532 -8.329 1.00 94.44 100 ALA A O 1
ATOM 777 N N . LEU A 1 101 ? 13.324 -6.545 -7.773 1.00 93.94 101 LEU A N 1
ATOM 778 C CA . LEU A 1 101 ? 12.498 -7.295 -8.732 1.00 93.94 101 LEU A CA 1
ATOM 779 C C . LEU A 1 101 ? 12.848 -6.954 -10.181 1.00 93.94 101 LEU A C 1
ATOM 781 O O . LEU A 1 101 ? 13.080 -7.862 -10.978 1.00 93.94 101 LEU A O 1
ATOM 785 N N . VAL A 1 102 ? 12.950 -5.662 -10.497 1.00 95.12 102 VAL A N 1
ATOM 786 C CA . VAL A 1 102 ? 13.332 -5.166 -11.830 1.00 95.12 102 VAL A CA 1
ATOM 787 C C . VAL A 1 102 ? 14.670 -5.762 -12.261 1.00 95.12 102 VAL A C 1
ATOM 789 O O . VAL A 1 102 ? 14.777 -6.328 -13.348 1.00 95.12 102 VAL A O 1
ATOM 792 N N . GLN A 1 103 ? 15.670 -5.729 -11.377 1.00 94.38 103 GLN A N 1
ATOM 793 C CA . GLN A 1 103 ? 16.991 -6.307 -11.631 1.00 94.38 103 GLN A CA 1
ATOM 794 C C . GLN A 1 103 ? 16.944 -7.825 -11.812 1.00 94.38 103 GLN A C 1
ATOM 796 O O . GLN A 1 103 ? 17.610 -8.369 -12.693 1.00 94.38 103 GLN A O 1
ATOM 801 N N . ALA A 1 104 ? 16.162 -8.521 -10.984 1.00 93.62 104 ALA A N 1
ATOM 802 C CA . ALA A 1 104 ? 16.019 -9.969 -11.060 1.00 93.62 104 ALA A CA 1
ATOM 803 C C . ALA A 1 104 ? 15.299 -10.440 -12.327 1.00 93.62 104 ALA A C 1
ATOM 805 O O . ALA A 1 104 ? 15.522 -11.576 -12.742 1.00 93.62 104 ALA A O 1
ATOM 806 N N . HIS A 1 105 ? 14.451 -9.593 -12.916 1.00 93.25 105 HIS A N 1
ATOM 807 C CA . HIS A 1 105 ? 13.731 -9.887 -14.152 1.00 93.25 105 HIS A CA 1
ATOM 808 C C . HIS A 1 105 ? 14.340 -9.232 -15.402 1.00 93.25 105 HIS A C 1
ATOM 810 O O . HIS A 1 105 ? 13.795 -9.384 -16.490 1.00 93.25 105 HIS A O 1
ATOM 816 N N . HIS A 1 106 ? 15.459 -8.512 -15.265 1.00 92.19 106 HIS A N 1
ATOM 817 C CA . HIS A 1 106 ? 16.097 -7.762 -16.354 1.00 92.19 106 HIS A CA 1
ATOM 818 C C . HIS A 1 106 ? 15.165 -6.744 -17.038 1.00 92.19 106 HIS A C 1
ATOM 820 O O . HIS A 1 106 ? 15.257 -6.511 -18.244 1.00 92.19 106 HIS A O 1
ATOM 826 N N . MET A 1 107 ? 14.268 -6.138 -16.259 1.00 92.31 107 MET A N 1
ATOM 827 C CA . MET A 1 107 ? 13.406 -5.048 -16.717 1.00 92.31 107 MET A CA 1
ATOM 828 C C . MET A 1 107 ? 14.190 -3.729 -16.802 1.00 92.31 107 MET A C 1
ATOM 830 O O . MET A 1 107 ? 15.287 -3.603 -16.254 1.00 92.31 107 MET A O 1
ATOM 834 N N . ASP A 1 108 ? 13.636 -2.736 -17.502 1.00 94.94 108 ASP A N 1
ATOM 835 C CA . ASP A 1 108 ? 14.277 -1.429 -17.663 1.00 94.94 108 ASP A CA 1
ATOM 836 C C . ASP A 1 108 ? 14.292 -0.657 -16.328 1.00 94.94 108 ASP A C 1
ATOM 838 O O . ASP A 1 108 ? 13.298 -0.073 -15.893 1.00 94.94 108 ASP A O 1
ATOM 842 N N . GLU A 1 109 ? 15.461 -0.631 -15.681 1.00 96.12 109 GLU A N 1
ATOM 843 C CA . GLU A 1 109 ? 15.687 0.109 -14.435 1.00 96.12 109 GLU A CA 1
ATOM 844 C C . GLU A 1 109 ? 15.413 1.610 -14.573 1.00 96.12 109 GLU A C 1
ATOM 846 O O . GLU A 1 109 ? 14.908 2.233 -13.637 1.00 96.12 109 GLU A O 1
ATOM 851 N N . ALA A 1 110 ? 15.714 2.215 -15.724 1.00 97.00 110 ALA A N 1
ATOM 852 C CA . ALA A 1 110 ? 15.470 3.636 -15.939 1.00 97.00 110 ALA A CA 1
ATOM 853 C C . ALA A 1 110 ? 13.973 3.922 -16.104 1.00 97.00 110 ALA A C 1
ATOM 855 O O . ALA A 1 110 ? 13.489 4.945 -15.615 1.00 97.00 110 ALA A O 1
ATOM 856 N N . GLU A 1 111 ? 13.231 3.034 -16.766 1.00 96.50 111 GLU A N 1
ATOM 857 C CA . GLU A 1 111 ? 11.771 3.105 -16.834 1.00 96.50 111 GLU A CA 1
ATOM 858 C C . GLU A 1 111 ? 11.135 2.979 -15.450 1.00 96.50 111 GLU A C 1
ATOM 860 O O . GLU A 1 111 ? 10.364 3.864 -15.071 1.00 96.50 111 GLU A O 1
ATOM 865 N N . PHE A 1 112 ? 11.530 1.976 -14.663 1.00 97.69 112 PHE A N 1
ATOM 866 C CA . PHE A 1 112 ? 11.064 1.817 -13.285 1.00 97.69 112 PHE A CA 1
ATOM 867 C C . PHE A 1 112 ? 11.361 3.048 -12.425 1.00 97.69 112 PHE A C 1
ATOM 869 O O . PHE A 1 112 ? 10.465 3.577 -11.768 1.00 97.69 112 PHE A O 1
ATOM 876 N N . ILE A 1 113 ? 12.601 3.551 -12.439 1.00 97.62 113 ILE A N 1
ATOM 877 C CA . ILE A 1 113 ? 12.983 4.718 -11.630 1.00 97.62 113 ILE A CA 1
ATOM 878 C C . ILE A 1 113 ? 12.146 5.945 -12.012 1.00 97.62 113 ILE A C 1
ATOM 880 O O . ILE A 1 113 ? 11.730 6.687 -11.119 1.00 97.62 113 ILE A O 1
ATOM 884 N N . ARG A 1 114 ? 11.881 6.159 -13.309 1.00 97.69 114 ARG A N 1
ATOM 885 C CA . ARG A 1 114 ? 10.997 7.240 -13.774 1.00 97.69 114 ARG A CA 1
ATOM 886 C C . ARG A 1 114 ? 9.574 7.047 -13.258 1.00 97.69 114 ARG A C 1
ATOM 888 O O . ARG A 1 114 ? 9.083 7.927 -12.564 1.00 97.69 114 ARG A O 1
ATOM 895 N N . ALA A 1 115 ? 8.957 5.893 -13.514 1.00 97.88 115 ALA A N 1
ATOM 896 C CA . ALA A 1 115 ? 7.584 5.612 -13.093 1.00 97.88 115 ALA A CA 1
ATOM 897 C C . ALA A 1 115 ? 7.407 5.725 -11.568 1.00 97.88 115 ALA A C 1
ATOM 899 O O . ALA A 1 115 ? 6.431 6.302 -11.090 1.00 97.88 115 ALA A O 1
ATOM 900 N N . TYR A 1 116 ? 8.383 5.237 -10.797 1.00 97.94 116 TYR A N 1
ATOM 901 C CA . TYR A 1 116 ? 8.375 5.324 -9.341 1.00 97.94 116 TYR A CA 1
ATOM 902 C C . TYR A 1 116 ? 8.447 6.767 -8.842 1.00 97.94 116 TYR A C 1
ATOM 904 O O . TYR A 1 116 ? 7.666 7.163 -7.978 1.00 97.94 116 TYR A O 1
ATOM 912 N N . ASN A 1 117 ? 9.390 7.556 -9.363 1.00 97.19 117 ASN A N 1
ATOM 913 C CA . ASN A 1 117 ? 9.536 8.951 -8.952 1.00 97.19 117 ASN A CA 1
ATOM 914 C C . ASN A 1 117 ? 8.318 9.778 -9.373 1.00 97.19 117 ASN A C 1
ATOM 916 O O . ASN A 1 117 ? 7.789 10.508 -8.545 1.00 97.19 117 ASN A O 1
ATOM 920 N N . ASP A 1 118 ? 7.815 9.587 -10.594 1.00 96.81 118 ASP A N 1
ATOM 921 C CA . ASP A 1 118 ? 6.614 10.269 -11.084 1.00 96.81 118 ASP A CA 1
ATOM 922 C C . ASP A 1 118 ? 5.387 9.953 -10.212 1.00 96.81 118 ASP A C 1
ATOM 924 O O . ASP A 1 118 ? 4.565 10.833 -9.947 1.00 96.81 118 ASP A O 1
ATOM 928 N N . PHE A 1 119 ? 5.253 8.708 -9.741 1.00 96.81 119 PHE A N 1
ATOM 929 C CA . PHE A 1 119 ? 4.182 8.313 -8.824 1.00 96.81 119 PHE A CA 1
ATOM 930 C C . PHE A 1 119 ? 4.344 8.953 -7.439 1.00 96.81 119 PHE A C 1
ATOM 932 O O . PHE A 1 119 ? 3.384 9.507 -6.902 1.00 96.81 119 PHE A O 1
ATOM 939 N N . VAL A 1 120 ? 5.552 8.932 -6.867 1.00 95.19 120 VAL A N 1
ATOM 940 C CA . VAL A 1 120 ? 5.833 9.549 -5.558 1.00 95.19 120 VAL A CA 1
ATOM 941 C C . VAL A 1 120 ? 5.650 11.065 -5.592 1.00 95.19 120 VAL A C 1
ATOM 943 O O . VAL A 1 120 ? 5.065 11.621 -4.660 1.00 95.19 120 VAL A O 1
ATOM 946 N N . ASP A 1 121 ? 6.093 11.734 -6.653 1.00 95.25 121 ASP A N 1
ATOM 947 C CA . ASP A 1 121 ? 5.919 13.176 -6.831 1.00 95.25 121 ASP A CA 1
ATOM 948 C C . ASP A 1 121 ? 4.433 13.530 -6.947 1.00 95.25 121 ASP A C 1
ATOM 950 O O . ASP A 1 121 ? 3.966 14.467 -6.295 1.00 95.25 121 ASP A O 1
ATOM 954 N N . TYR A 1 122 ? 3.660 12.731 -7.690 1.00 95.06 122 TYR A N 1
ATOM 955 C CA . TYR A 1 122 ? 2.210 12.898 -7.798 1.00 95.06 122 TYR A CA 1
ATOM 956 C C . TYR A 1 122 ? 1.495 12.723 -6.451 1.00 95.06 122 TYR A C 1
ATOM 958 O O . TYR A 1 122 ? 0.636 13.532 -6.105 1.00 95.06 122 TYR A O 1
ATOM 966 N N . LEU A 1 123 ? 1.873 11.712 -5.661 1.00 92.81 123 LEU A N 1
ATOM 967 C CA . LEU A 1 123 ? 1.340 11.501 -4.309 1.00 92.81 123 LEU A CA 1
ATOM 968 C C . LEU A 1 123 ? 1.737 12.607 -3.325 1.00 92.81 123 LEU A C 1
ATOM 970 O O . LEU A 1 123 ? 1.021 12.869 -2.357 1.00 92.81 123 LEU A O 1
ATOM 974 N N . SER A 1 124 ? 2.897 13.225 -3.540 1.00 90.88 124 SER A N 1
ATOM 975 C CA . SER A 1 124 ? 3.439 14.257 -2.657 1.00 90.88 124 SER A CA 1
ATOM 976 C C . SER A 1 124 ? 2.855 15.642 -2.931 1.00 90.88 124 SER A C 1
ATOM 978 O O . SER A 1 124 ? 2.937 16.503 -2.053 1.00 90.88 124 SER A O 1
ATOM 980 N N . ASP A 1 125 ? 2.258 15.866 -4.105 1.00 93.81 125 ASP A N 1
ATOM 981 C CA . ASP A 1 125 ? 1.611 17.123 -4.482 1.00 93.81 125 ASP A CA 1
ATOM 982 C C . ASP A 1 125 ? 0.249 17.282 -3.769 1.00 93.81 125 ASP A C 1
ATOM 984 O O . ASP A 1 125 ? -0.725 16.598 -4.108 1.00 93.81 125 ASP A O 1
ATOM 988 N N . PRO A 1 126 ? 0.114 18.227 -2.814 1.00 92.38 126 PRO A N 1
ATOM 989 C CA . PRO A 1 126 ? -1.133 18.420 -2.076 1.00 92.38 126 PRO A CA 1
ATOM 990 C C . PRO A 1 126 ? -2.315 18.812 -2.968 1.00 92.38 126 PRO A C 1
ATOM 992 O O . PRO A 1 126 ? -3.463 18.575 -2.591 1.00 92.38 126 PRO A O 1
ATOM 995 N N . SER A 1 127 ? -2.057 19.399 -4.144 1.00 95.56 127 SER A N 1
ATOM 996 C CA . SER A 1 127 ? -3.106 19.776 -5.096 1.00 95.56 127 SER A CA 1
ATOM 997 C C . SER A 1 127 ? -3.796 18.564 -5.724 1.00 95.56 127 SER A C 1
ATOM 999 O O . SER A 1 127 ? -4.936 18.683 -6.165 1.00 95.56 127 SER A O 1
ATOM 1001 N N . LYS A 1 128 ? -3.147 17.391 -5.716 1.00 95.50 128 LYS A N 1
ATOM 1002 C CA . LYS A 1 128 ? -3.686 16.142 -6.275 1.00 95.50 128 LYS A CA 1
ATOM 1003 C C . LYS A 1 128 ? -4.571 15.377 -5.310 1.00 95.50 128 LYS A C 1
ATOM 1005 O O . LYS A 1 128 ? -5.292 14.490 -5.744 1.00 95.50 128 LYS A O 1
ATOM 1010 N N . LYS A 1 129 ? -4.570 15.728 -4.020 1.00 93.00 129 LYS A N 1
ATOM 1011 C CA . LYS A 1 129 ? -5.287 14.976 -2.982 1.00 93.00 129 LYS A CA 1
ATOM 1012 C C . LYS A 1 129 ? -6.766 14.750 -3.320 1.00 93.00 129 LYS A C 1
ATOM 1014 O O . LYS A 1 129 ? -7.236 13.624 -3.232 1.00 93.00 129 LYS A O 1
ATOM 1019 N N . ILE A 1 130 ? -7.473 15.801 -3.736 1.00 94.25 130 ILE A N 1
ATOM 1020 C CA . ILE A 1 130 ? -8.909 15.723 -4.056 1.00 94.25 130 ILE A CA 1
ATOM 1021 C C . ILE A 1 130 ? -9.150 14.852 -5.296 1.00 94.25 130 ILE A C 1
ATOM 1023 O O . ILE A 1 130 ? -10.119 14.099 -5.343 1.00 94.25 130 ILE A O 1
ATOM 1027 N N . ASP A 1 131 ? -8.271 14.941 -6.296 1.00 93.31 131 ASP A N 1
ATOM 1028 C CA . ASP A 1 131 ? -8.372 14.122 -7.505 1.00 93.31 131 ASP A CA 1
ATOM 1029 C C . ASP A 1 131 ? -8.106 12.642 -7.193 1.00 93.31 131 ASP A C 1
ATOM 1031 O O . ASP A 1 131 ? -8.876 11.790 -7.626 1.00 93.31 131 ASP A O 1
ATOM 1035 N N . ILE A 1 132 ? -7.094 12.347 -6.367 1.00 95.12 132 ILE A N 1
ATOM 1036 C CA . ILE A 1 132 ? -6.783 10.994 -5.881 1.00 95.12 132 ILE A CA 1
ATOM 1037 C C . ILE A 1 132 ? -7.971 10.410 -5.110 1.00 95.12 132 ILE A C 1
ATOM 1039 O O . I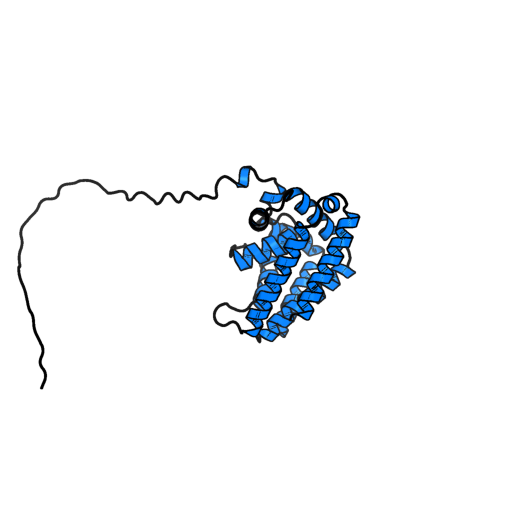LE A 1 132 ? -8.387 9.288 -5.384 1.00 95.12 132 ILE A O 1
ATOM 1043 N N . GLU A 1 133 ? -8.533 11.163 -4.160 1.00 94.94 133 GLU A N 1
ATOM 1044 C CA . GLU A 1 133 ? -9.694 10.731 -3.371 1.00 94.94 133 GLU A CA 1
ATOM 1045 C C . GLU A 1 133 ? -10.910 10.453 -4.262 1.00 94.94 133 GLU A C 1
ATOM 1047 O O . GLU A 1 133 ? -11.595 9.450 -4.068 1.00 94.94 133 GLU A O 1
ATOM 1052 N N . ARG A 1 134 ? -11.156 11.296 -5.274 1.00 93.75 134 ARG A N 1
ATOM 1053 C CA . ARG A 1 134 ? -12.235 11.088 -6.248 1.00 93.75 134 ARG A CA 1
ATOM 1054 C C . ARG A 1 134 ? -12.022 9.812 -7.062 1.00 93.75 134 ARG A C 1
ATOM 1056 O O . ARG A 1 134 ? -12.940 9.002 -7.148 1.00 93.75 134 ARG A O 1
ATOM 1063 N N . GLU A 1 135 ? -10.835 9.624 -7.638 1.00 94.44 135 GLU A N 1
ATOM 1064 C CA . GLU A 1 135 ? -10.518 8.429 -8.434 1.00 94.44 135 GLU A CA 1
ATOM 1065 C C . GLU A 1 135 ? -10.597 7.143 -7.599 1.00 94.44 135 GLU A C 1
ATOM 1067 O O . GLU A 1 135 ? -11.121 6.128 -8.056 1.00 94.44 135 GLU A O 1
ATOM 1072 N N . LEU A 1 136 ? -10.126 7.176 -6.350 1.00 93.56 136 LEU A N 1
ATOM 1073 C CA . LEU A 1 136 ? -10.233 6.039 -5.437 1.00 93.56 136 LEU A CA 1
ATOM 1074 C C . LEU A 1 136 ? -11.690 5.742 -5.064 1.00 93.56 136 LEU A C 1
ATOM 1076 O O . LEU A 1 136 ? -12.084 4.577 -5.071 1.00 93.56 136 LEU A O 1
ATOM 1080 N N . ALA A 1 137 ? -12.517 6.763 -4.830 1.00 92.19 137 ALA A N 1
ATOM 1081 C CA . ALA A 1 137 ? -13.940 6.573 -4.561 1.00 92.19 137 ALA A CA 1
ATOM 1082 C C . ALA A 1 137 ? -14.683 5.927 -5.747 1.00 92.19 137 ALA A C 1
ATOM 1084 O O . ALA A 1 137 ? -15.549 5.078 -5.536 1.00 92.19 137 ALA A O 1
ATOM 1085 N N . GLU A 1 138 ? -14.323 6.259 -6.992 1.00 90.31 138 GLU A N 1
ATOM 1086 C CA . GLU A 1 138 ? -14.853 5.589 -8.194 1.00 90.31 138 GLU A CA 1
ATOM 1087 C C . GLU A 1 138 ? -14.463 4.103 -8.249 1.00 90.31 138 GLU A C 1
ATOM 1089 O O . GLU A 1 138 ? -15.254 3.262 -8.681 1.00 90.31 138 GLU A O 1
ATOM 1094 N N . ALA A 1 139 ? -13.282 3.760 -7.731 1.00 87.50 139 ALA A N 1
ATOM 1095 C CA . ALA A 1 139 ? -12.834 2.384 -7.524 1.00 87.50 139 ALA A CA 1
ATOM 1096 C C . ALA A 1 139 ? -13.405 1.723 -6.252 1.00 87.50 139 ALA A C 1
ATOM 1098 O O . ALA A 1 139 ? -13.000 0.609 -5.914 1.00 87.50 139 ALA A O 1
ATOM 1099 N N . LYS A 1 140 ? -14.357 2.375 -5.567 1.00 88.88 140 LYS A N 1
ATOM 1100 C CA . LYS A 1 140 ? -14.949 1.951 -4.284 1.00 88.88 140 LYS A CA 1
ATOM 1101 C C . LYS A 1 140 ? -13.936 1.837 -3.139 1.00 88.88 140 LYS A C 1
ATOM 1103 O O . LYS A 1 140 ? -14.138 1.077 -2.200 1.00 88.88 140 LYS A O 1
ATOM 1108 N N . ILE A 1 141 ? -12.846 2.594 -3.213 1.00 92.75 141 ILE A N 1
ATOM 1109 C CA . ILE A 1 141 ? -11.867 2.726 -2.139 1.00 92.75 141 ILE A CA 1
ATOM 1110 C C . ILE A 1 141 ? -12.193 3.982 -1.341 1.00 92.75 141 ILE A C 1
ATOM 1112 O O . ILE A 1 141 ? -12.000 5.108 -1.797 1.00 92.75 141 ILE A O 1
ATOM 1116 N N . HIS A 1 142 ? -12.709 3.769 -0.135 1.00 89.62 142 HIS A N 1
ATOM 1117 C CA . HIS A 1 142 ? -13.251 4.831 0.711 1.00 89.62 142 HIS A CA 1
ATOM 1118 C C . HIS A 1 142 ? -12.181 5.569 1.522 1.00 89.62 142 HIS A C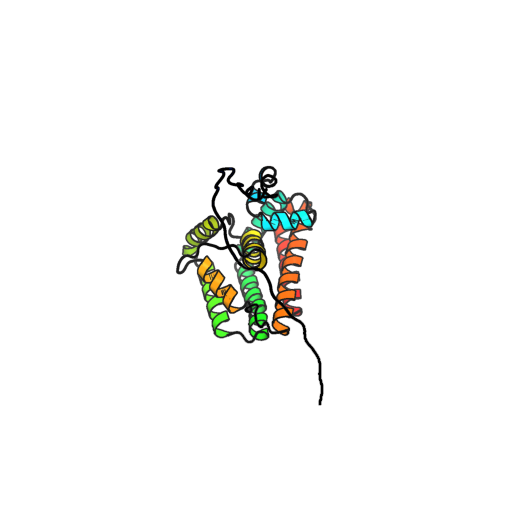 1
ATOM 1120 O O . HIS A 1 142 ? -12.403 6.696 1.968 1.00 89.62 142 HIS A O 1
ATOM 1126 N N . HIS A 1 143 ? -10.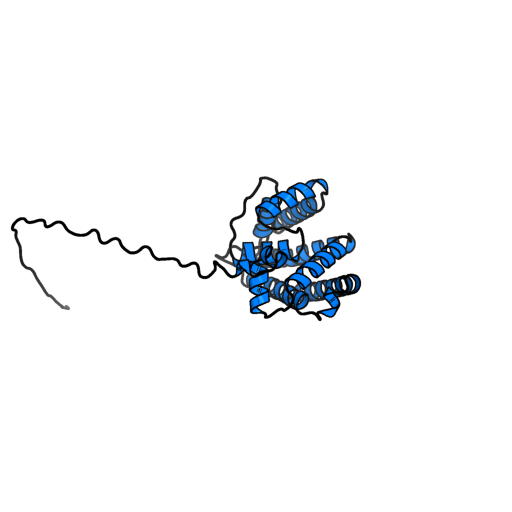999 4.969 1.681 1.00 90.88 143 HIS A N 1
ATOM 1127 C CA . HIS A 1 143 ? -9.912 5.552 2.450 1.00 90.88 143 HIS A CA 1
ATOM 1128 C C . HIS A 1 143 ? -8.579 5.487 1.705 1.00 90.88 143 HIS A C 1
ATOM 1130 O O . HIS A 1 143 ? -8.135 4.432 1.262 1.00 90.88 143 HIS A O 1
ATOM 1136 N N . VAL A 1 144 ? -7.871 6.616 1.657 1.00 90.94 144 VAL A N 1
ATOM 1137 C CA . VAL A 1 144 ? -6.520 6.692 1.084 1.00 90.94 144 VAL A CA 1
ATOM 1138 C C . VAL A 1 144 ? -5.494 6.276 2.139 1.00 90.94 144 VAL A C 1
ATOM 1140 O O . VAL A 1 144 ? -4.888 7.111 2.808 1.00 90.94 144 VAL A O 1
ATOM 1143 N N . ASN A 1 145 ? -5.341 4.970 2.351 1.00 90.81 145 ASN A N 1
ATOM 1144 C CA . ASN A 1 145 ? -4.404 4.417 3.330 1.00 90.81 145 ASN A CA 1
ATOM 1145 C C . ASN A 1 145 ? -3.799 3.083 2.856 1.00 90.81 145 ASN A C 1
ATOM 1147 O O . ASN A 1 145 ? -4.246 2.518 1.862 1.00 90.81 145 ASN A O 1
ATOM 1151 N N . LEU A 1 146 ? -2.787 2.576 3.571 1.00 89.69 146 LEU A N 1
ATOM 1152 C CA . LEU A 1 146 ? -2.092 1.340 3.197 1.00 89.69 146 LEU A CA 1
ATOM 1153 C C . LEU A 1 146 ? -3.029 0.122 3.134 1.00 89.69 146 LEU A C 1
ATOM 1155 O O . LEU A 1 146 ? -2.937 -0.660 2.199 1.00 89.69 146 LEU A O 1
ATOM 1159 N N . ILE A 1 147 ? -3.932 -0.044 4.099 1.00 94.94 147 ILE A N 1
ATOM 1160 C CA . ILE A 1 147 ? -4.858 -1.181 4.157 1.00 94.94 147 ILE A CA 1
ATOM 1161 C C . ILE A 1 147 ? -5.743 -1.216 2.908 1.00 94.94 147 ILE A C 1
ATOM 1163 O O . ILE A 1 147 ? -5.777 -2.210 2.185 1.00 94.94 147 ILE A O 1
ATOM 1167 N N . ASP A 1 148 ? -6.393 -0.103 2.605 1.00 95.56 148 ASP A N 1
ATOM 1168 C CA . ASP A 1 148 ? -7.368 -0.044 1.522 1.00 95.56 148 ASP A CA 1
ATOM 1169 C C . ASP A 1 148 ? -6.697 0.059 0.137 1.00 95.56 148 ASP A C 1
ATOM 1171 O O . ASP A 1 148 ? -7.154 -0.549 -0.824 1.00 95.56 148 ASP A O 1
ATOM 1175 N N . VAL A 1 149 ? -5.584 0.789 0.002 1.00 94.25 149 VAL A N 1
ATOM 1176 C CA . VAL A 1 149 ? -4.921 0.989 -1.301 1.00 94.25 149 VAL A CA 1
ATOM 1177 C C . VAL A 1 149 ? -3.924 -0.124 -1.620 1.00 94.25 149 VAL A C 1
ATOM 1179 O O . VAL A 1 149 ? -3.874 -0.578 -2.759 1.00 94.25 149 VAL A O 1
ATOM 1182 N N . LEU A 1 150 ? -3.113 -0.585 -0.664 1.00 93.88 150 LEU A N 1
ATOM 1183 C CA . LEU A 1 150 ? -2.150 -1.657 -0.943 1.00 93.88 150 LEU A CA 1
ATOM 1184 C C . LEU A 1 150 ? -2.819 -3.029 -0.879 1.00 93.88 150 LEU A C 1
ATOM 1186 O O . LEU A 1 150 ? -2.670 -3.805 -1.818 1.00 93.88 150 LEU A O 1
ATOM 1190 N N . PHE A 1 151 ? -3.546 -3.347 0.195 1.00 95.62 151 PHE A N 1
ATOM 1191 C CA . PHE A 1 151 ? -4.072 -4.704 0.373 1.00 95.62 151 PHE A CA 1
ATOM 1192 C C . PHE A 1 151 ? -5.373 -4.941 -0.396 1.00 95.62 151 PHE A C 1
ATOM 1194 O O . PHE A 1 151 ? -5.406 -5.823 -1.252 1.00 95.62 151 PHE A O 1
ATOM 1201 N N . GLU A 1 152 ? -6.422 -4.156 -0.148 1.00 95.69 152 GLU A N 1
ATOM 1202 C CA . GLU A 1 152 ? -7.704 -4.311 -0.864 1.00 95.69 152 GLU A CA 1
ATOM 1203 C C . GLU A 1 152 ? -7.551 -3.957 -2.353 1.00 95.69 152 GLU A C 1
ATOM 1205 O O . GLU A 1 152 ? -7.823 -4.771 -3.235 1.00 95.69 152 GLU A O 1
ATOM 1210 N N . LEU A 1 153 ? -7.033 -2.755 -2.593 1.00 94.12 153 LEU A N 1
ATOM 1211 C CA . LEU A 1 153 ? -6.515 -2.189 -3.830 1.00 94.12 153 LEU A CA 1
ATOM 1212 C C . LEU A 1 153 ? -5.703 -3.137 -4.724 1.00 94.12 153 LEU A C 1
ATOM 1214 O O . LEU A 1 153 ? -6.172 -3.768 -5.676 1.00 94.12 153 LEU A O 1
ATOM 1218 N N . VAL A 1 154 ? -4.401 -3.085 -4.462 1.00 93.12 154 VAL A N 1
ATOM 1219 C CA . VAL A 1 154 ? -3.354 -3.607 -5.336 1.00 93.12 154 VAL A CA 1
ATOM 1220 C C . VAL A 1 154 ? -3.249 -5.121 -5.210 1.00 93.12 154 VAL A C 1
ATOM 1222 O O . VAL A 1 154 ? -3.387 -5.823 -6.209 1.00 93.12 154 VAL A O 1
ATOM 1225 N N . MET A 1 155 ? -3.038 -5.629 -3.997 1.00 92.62 155 MET A N 1
ATOM 1226 C CA . MET A 1 155 ? -2.731 -7.041 -3.754 1.00 92.62 155 MET A CA 1
ATOM 1227 C C . MET A 1 155 ? -3.921 -7.949 -4.076 1.00 92.62 155 MET A C 1
ATOM 1229 O O . MET A 1 155 ? -3.813 -8.870 -4.892 1.00 92.62 155 MET A O 1
ATOM 1233 N N . PHE A 1 156 ? -5.076 -7.699 -3.461 1.00 93.00 156 PHE A N 1
ATOM 1234 C CA . PHE A 1 156 ? -6.248 -8.536 -3.689 1.00 93.00 156 PHE A CA 1
ATOM 1235 C C . PHE A 1 156 ? -7.006 -8.122 -4.948 1.00 93.00 156 PHE A C 1
ATOM 1237 O O . PHE A 1 156 ? -7.343 -8.983 -5.757 1.00 93.00 156 PHE A O 1
ATOM 1244 N N . GLY A 1 157 ? -7.245 -6.828 -5.156 1.00 89.69 157 GLY A N 1
ATOM 1245 C CA . GLY A 1 157 ? -8.055 -6.331 -6.265 1.00 89.69 157 GLY A CA 1
ATOM 1246 C C . GLY A 1 157 ? -7.389 -6.486 -7.628 1.00 89.69 157 GLY A C 1
ATOM 1247 O O . GLY A 1 157 ? -7.969 -7.095 -8.526 1.00 89.69 157 GLY A O 1
ATOM 1248 N N . MET A 1 158 ? -6.187 -5.940 -7.802 1.00 87.75 158 MET A N 1
ATOM 1249 C CA . MET A 1 158 ? -5.529 -5.912 -9.114 1.00 87.75 158 MET A CA 1
ATOM 1250 C C . MET A 1 158 ? -4.689 -7.159 -9.386 1.00 87.75 158 MET A C 1
ATOM 1252 O O . MET A 1 158 ? -4.814 -7.748 -10.458 1.00 87.75 158 MET A O 1
ATOM 1256 N N . MET A 1 159 ? -3.861 -7.588 -8.432 1.00 85.19 159 MET A N 1
ATOM 1257 C CA . MET A 1 159 ? -2.938 -8.708 -8.648 1.00 85.19 159 MET A CA 1
ATOM 1258 C C . MET A 1 159 ? -3.630 -10.075 -8.571 1.00 85.19 159 MET A C 1
ATOM 1260 O O . MET A 1 159 ? -3.256 -10.976 -9.316 1.00 85.19 159 MET A O 1
ATOM 1264 N N . THR A 1 160 ? -4.637 -10.236 -7.704 1.00 83.50 160 THR A N 1
ATOM 1265 C CA . THR A 1 160 ? -5.295 -11.540 -7.484 1.00 83.50 160 THR A CA 1
ATOM 1266 C C . THR A 1 160 ? -6.637 -11.658 -8.210 1.00 83.50 160 THR A C 1
ATOM 1268 O O . THR A 1 160 ? -6.857 -12.620 -8.941 1.00 83.50 160 THR A O 1
ATOM 1271 N N . ALA A 1 161 ? -7.539 -10.692 -8.022 1.00 74.56 161 ALA A N 1
ATOM 1272 C CA . ALA A 1 161 ? -8.914 -10.751 -8.524 1.00 74.56 161 ALA A CA 1
ATOM 1273 C C . ALA A 1 161 ? -9.118 -10.078 -9.896 1.00 74.56 161 ALA A C 1
ATOM 1275 O O . ALA A 1 161 ? -10.223 -10.137 -10.430 1.00 74.56 161 ALA A O 1
ATOM 1276 N N . GLN A 1 162 ? -8.084 -9.435 -10.454 1.00 70.62 162 GLN A N 1
ATOM 1277 C CA . GLN A 1 162 ? -8.121 -8.698 -11.726 1.00 70.62 162 GLN A CA 1
ATOM 1278 C C . GLN A 1 162 ? -9.355 -7.784 -11.874 1.00 70.62 162 GLN A C 1
ATOM 1280 O O . GLN A 1 162 ? -10.114 -7.872 -12.841 1.00 70.62 162 GLN A O 1
ATOM 1285 N N . LYS A 1 163 ? -9.568 -6.873 -10.916 1.00 72.31 163 LYS A N 1
ATOM 1286 C CA . LYS A 1 163 ? -10.595 -5.825 -11.039 1.00 72.31 163 LYS A CA 1
ATOM 1287 C C . LYS A 1 163 ? -10.263 -4.892 -12.212 1.00 72.31 163 LYS A C 1
ATOM 1289 O O . LYS A 1 163 ? -9.192 -4.291 -12.256 1.00 72.31 163 LYS A O 1
ATOM 1294 N N . SER A 1 164 ? -11.216 -4.728 -13.131 1.00 74.62 164 SER A N 1
ATOM 1295 C CA . SER A 1 164 ? -11.174 -3.674 -14.150 1.00 74.62 164 SER A CA 1
ATOM 1296 C C . SER A 1 164 ? -11.574 -2.346 -13.514 1.00 74.62 164 SER A C 1
ATOM 1298 O O . SER A 1 164 ? -12.692 -2.214 -13.018 1.00 74.62 164 SER A O 1
ATOM 1300 N N . LEU A 1 165 ? -10.677 -1.363 -13.545 1.00 83.88 165 LEU A N 1
ATOM 1301 C CA . LEU A 1 165 ? -10.880 -0.050 -12.934 1.00 83.88 165 LEU A CA 1
ATOM 1302 C C . LEU A 1 165 ? -10.903 1.042 -13.996 1.00 83.88 165 LEU A C 1
ATOM 1304 O O . LEU A 1 165 ? -10.268 0.923 -15.044 1.00 83.88 165 LEU A O 1
ATOM 1308 N N . MET A 1 166 ? -11.646 2.112 -13.722 1.00 86.12 166 MET A N 1
ATOM 1309 C CA . MET A 1 166 ? -11.648 3.280 -14.591 1.00 86.12 166 MET A CA 1
ATOM 1310 C C . MET A 1 166 ? -10.293 3.987 -14.500 1.00 86.12 166 MET A C 1
ATOM 1312 O O . MET A 1 166 ? -9.782 4.232 -13.409 1.00 86.12 166 MET A O 1
ATOM 1316 N N . VAL A 1 167 ? -9.714 4.308 -15.657 1.00 89.69 167 VAL A N 1
ATOM 1317 C CA . VAL A 1 167 ? -8.422 4.991 -15.757 1.00 89.69 167 VAL A CA 1
ATOM 1318 C C . VAL A 1 167 ? -8.636 6.359 -16.385 1.00 89.69 167 VAL A C 1
ATOM 1320 O O . VAL A 1 167 ? -9.122 6.464 -17.512 1.00 89.69 167 VAL A O 1
ATOM 1323 N N . HIS A 1 168 ? -8.253 7.406 -15.656 1.00 90.56 168 HIS A N 1
ATOM 1324 C CA . HIS A 1 168 ? -8.266 8.781 -16.149 1.00 90.56 168 HIS A CA 1
ATOM 1325 C C . HIS A 1 168 ? -6.871 9.181 -16.644 1.00 90.56 168 HIS A C 1
ATOM 1327 O O . HIS A 1 168 ? -5.895 8.947 -15.926 1.00 90.56 168 HIS A O 1
ATOM 1333 N N . PRO A 1 169 ? -6.744 9.814 -17.827 1.00 92.38 169 PRO A N 1
ATOM 1334 C CA . PRO A 1 169 ? -5.455 10.291 -18.323 1.00 92.38 169 PRO A CA 1
ATOM 1335 C C . PRO A 1 169 ? -4.777 11.259 -17.345 1.00 92.38 169 PRO A C 1
ATOM 1337 O O . PRO A 1 169 ? -5.364 12.256 -16.922 1.00 92.38 169 PRO A O 1
ATOM 1340 N N . GLY A 1 170 ? -3.525 10.977 -16.999 1.00 91.50 170 GLY A N 1
ATOM 1341 C CA . GLY A 1 170 ? -2.713 11.710 -16.030 1.00 91.50 170 GLY A CA 1
ATOM 1342 C C . GLY A 1 170 ? -3.085 11.485 -14.560 1.00 91.50 170 GLY A C 1
ATOM 1343 O O . GLY A 1 170 ? -2.446 12.101 -13.694 1.00 91.50 170 GLY A O 1
ATOM 1344 N N . GLY A 1 171 ? -4.093 10.650 -14.294 1.00 94.38 171 GLY A N 1
ATOM 1345 C CA . GLY A 1 171 ? -4.681 10.389 -12.984 1.00 94.38 171 GLY A CA 1
ATOM 1346 C C . GLY A 1 171 ? -3.891 9.418 -12.109 1.00 94.38 171 GLY A C 1
ATOM 1347 O O . GLY A 1 171 ? -2.837 8.902 -12.492 1.00 94.38 171 GLY A O 1
ATOM 1348 N N . PHE A 1 172 ? -4.414 9.164 -10.914 1.00 95.25 172 PHE A N 1
ATOM 1349 C CA . PHE A 1 172 ? -3.827 8.233 -9.950 1.00 95.25 172 PHE A CA 1
ATOM 1350 C C . PHE A 1 172 ? -3.744 6.810 -10.511 1.00 95.25 172 PHE A C 1
ATOM 1352 O O . PHE A 1 172 ? -2.677 6.195 -10.455 1.00 95.25 172 PHE A O 1
ATOM 1359 N N . MET A 1 173 ? -4.841 6.298 -11.081 1.00 93.88 173 MET A N 1
ATOM 1360 C CA . MET A 1 173 ? -4.895 4.907 -11.548 1.00 93.88 173 MET A CA 1
ATOM 1361 C C . MET A 1 173 ? -3.937 4.653 -12.712 1.00 93.88 173 MET A C 1
ATOM 1363 O O . MET A 1 173 ? -3.255 3.633 -12.724 1.00 93.88 173 MET A O 1
ATOM 1367 N N . GLU A 1 174 ? -3.822 5.590 -13.659 1.00 94.81 174 GLU A N 1
ATOM 1368 C CA . GLU A 1 174 ? -2.879 5.470 -14.780 1.00 94.81 174 GLU A CA 1
ATOM 1369 C C . GLU A 1 174 ? -1.436 5.358 -14.277 1.00 94.81 174 GLU A C 1
ATOM 1371 O O . GLU A 1 174 ? -0.686 4.485 -14.712 1.00 94.81 174 GLU A O 1
ATOM 1376 N N . ARG A 1 175 ? -1.055 6.204 -13.314 1.00 96.06 175 ARG A N 1
ATOM 1377 C CA . ARG A 1 175 ? 0.296 6.206 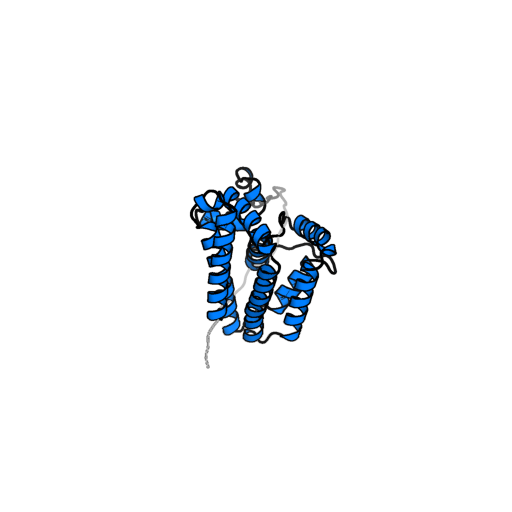-12.737 1.00 96.06 175 ARG A CA 1
ATOM 1378 C C . ARG A 1 175 ? 0.564 4.966 -11.898 1.00 96.06 175 ARG A C 1
ATOM 1380 O O . ARG A 1 175 ? 1.672 4.440 -11.945 1.00 96.06 175 ARG A O 1
ATOM 1387 N N . LEU A 1 176 ? -0.437 4.486 -11.161 1.00 94.94 176 LEU A N 1
ATOM 1388 C CA . LEU A 1 176 ? -0.339 3.235 -10.418 1.00 94.94 176 LEU A CA 1
ATOM 1389 C C . LEU A 1 176 ? -0.129 2.056 -11.373 1.00 94.94 176 LEU A C 1
ATOM 1391 O O . LEU A 1 176 ? 0.789 1.273 -11.160 1.00 94.94 176 LEU A O 1
ATOM 1395 N N . TYR A 1 177 ? -0.903 1.962 -12.458 1.00 93.19 177 TYR A N 1
ATOM 1396 C CA . TYR A 1 177 ? -0.694 0.942 -13.486 1.00 93.19 177 TYR A CA 1
ATOM 1397 C C . TYR A 1 177 ? 0.687 1.053 -14.129 1.00 93.19 177 TYR A C 1
ATOM 1399 O O . TYR A 1 177 ? 1.379 0.044 -14.229 1.00 93.19 177 TYR A O 1
ATOM 1407 N N . ALA A 1 178 ? 1.119 2.255 -14.519 1.00 94.75 178 ALA A N 1
ATOM 1408 C CA . ALA A 1 178 ? 2.448 2.470 -15.091 1.00 94.75 178 ALA A CA 1
ATOM 1409 C C . ALA A 1 178 ? 3.560 1.995 -14.142 1.00 94.75 178 ALA A C 1
ATOM 1411 O O . ALA A 1 178 ? 4.471 1.284 -14.563 1.00 94.75 178 ALA A O 1
ATOM 1412 N N . LEU A 1 179 ? 3.450 2.316 -12.849 1.00 95.94 179 LEU A N 1
ATOM 1413 C CA . LEU A 1 179 ? 4.365 1.814 -11.832 1.00 95.94 179 LEU A CA 1
ATOM 1414 C C . LEU A 1 179 ? 4.312 0.281 -11.747 1.00 95.94 179 LEU A C 1
ATOM 1416 O O . LEU A 1 179 ? 5.357 -0.353 -11.856 1.00 95.94 179 LEU A O 1
ATOM 1420 N N . LEU A 1 180 ? 3.131 -0.327 -11.610 1.00 93.19 180 LEU A N 1
ATOM 1421 C CA . LEU A 1 180 ? 2.989 -1.785 -11.524 1.00 93.19 180 LEU A CA 1
ATOM 1422 C C . LEU A 1 180 ? 3.601 -2.494 -12.743 1.00 93.19 180 LEU A C 1
ATOM 1424 O O . LEU A 1 180 ? 4.385 -3.424 -12.572 1.00 93.19 180 LEU A O 1
ATOM 1428 N N . TYR A 1 181 ? 3.327 -2.024 -13.961 1.00 92.06 181 TYR A N 1
ATOM 1429 C CA . TYR A 1 181 ? 3.885 -2.604 -15.189 1.00 92.06 181 TYR A CA 1
ATOM 1430 C C . TYR A 1 181 ? 5.398 -2.416 -15.328 1.00 92.06 181 TYR A C 1
ATOM 1432 O O . TYR A 1 181 ? 6.040 -3.193 -16.029 1.00 92.06 181 TYR A O 1
ATOM 1440 N N . SER A 1 182 ? 5.980 -1.426 -14.648 1.00 94.38 182 SER A N 1
ATOM 1441 C CA . SER A 1 182 ? 7.425 -1.185 -14.695 1.00 94.38 182 SER A CA 1
ATOM 1442 C C . SER A 1 182 ? 8.254 -2.167 -13.859 1.00 94.38 182 SER A C 1
ATOM 1444 O O . SER A 1 182 ? 9.461 -2.257 -14.070 1.00 94.38 182 SER A O 1
ATOM 1446 N N . PHE A 1 183 ? 7.639 -2.914 -12.931 1.00 92.69 183 PHE A N 1
ATOM 1447 C CA . PHE A 1 183 ? 8.354 -3.902 -12.107 1.00 92.69 183 PHE A CA 1
ATOM 1448 C C . PHE A 1 183 ? 7.696 -5.282 -12.023 1.00 92.69 183 PHE A C 1
ATOM 1450 O O . PHE A 1 183 ? 8.351 -6.221 -11.568 1.00 92.69 183 PHE A O 1
ATOM 1457 N N . LEU A 1 184 ? 6.424 -5.436 -12.411 1.00 90.06 184 LEU A N 1
ATOM 1458 C CA . LEU A 1 184 ? 5.762 -6.738 -12.428 1.00 90.06 184 LEU A CA 1
ATOM 1459 C C . LEU A 1 184 ? 6.063 -7.482 -13.739 1.00 90.06 184 LEU A C 1
ATOM 1461 O O . LEU A 1 184 ? 5.705 -7.000 -14.816 1.00 90.06 184 LEU A O 1
ATOM 1465 N N . PRO A 1 185 ? 6.664 -8.682 -13.665 1.00 80.50 185 PRO A N 1
ATOM 1466 C CA . PRO A 1 185 ? 6.887 -9.540 -14.823 1.00 80.50 185 PRO A CA 1
ATOM 1467 C C . PRO A 1 185 ? 5.594 -9.913 -15.553 1.00 80.50 185 PRO A C 1
ATOM 1469 O O . PRO A 1 185 ? 4.580 -10.228 -14.925 1.00 80.50 185 PRO A O 1
ATOM 1472 N N . ALA A 1 186 ? 5.645 -9.990 -16.884 1.00 77.94 186 ALA A N 1
ATOM 1473 C CA . ALA A 1 186 ? 4.569 -10.607 -17.653 1.00 77.94 186 ALA A CA 1
ATOM 1474 C C . ALA A 1 186 ? 4.556 -12.130 -17.421 1.00 77.94 186 ALA A C 1
ATOM 1476 O O . ALA A 1 186 ? 5.593 -12.791 -17.478 1.00 77.94 186 ALA A O 1
ATOM 1477 N N . ALA A 1 187 ? 3.366 -12.706 -17.220 1.00 68.31 187 ALA A N 1
ATOM 1478 C CA . ALA A 1 187 ? 3.187 -14.106 -16.811 1.00 68.31 187 ALA A CA 1
ATOM 1479 C C . ALA A 1 187 ? 3.758 -15.165 -17.783 1.00 68.31 187 ALA A C 1
ATOM 1481 O O . ALA A 1 187 ? 3.861 -16.333 -17.424 1.00 68.31 187 ALA A O 1
ATOM 1482 N N . VAL A 1 188 ? 4.114 -14.789 -19.016 1.00 68.75 188 VAL A N 1
ATOM 1483 C CA . VAL A 1 188 ? 4.483 -15.739 -20.080 1.00 68.75 188 VAL A CA 1
ATOM 1484 C C . VAL A 1 188 ? 5.962 -16.163 -20.019 1.00 68.75 188 VAL A C 1
ATOM 1486 O O . VAL A 1 188 ? 6.319 -17.183 -20.604 1.00 68.75 188 VAL A O 1
ATOM 1489 N N . SER A 1 189 ? 6.831 -15.442 -19.297 1.00 74.00 189 SER A N 1
ATOM 1490 C CA . SER A 1 189 ? 8.264 -15.782 -19.219 1.00 74.00 189 SER A CA 1
ATOM 1491 C C . SER A 1 189 ? 8.980 -15.133 -18.028 1.00 74.00 189 SER A C 1
ATOM 1493 O O . SER A 1 189 ? 9.945 -14.396 -18.217 1.00 74.00 189 SER A O 1
ATOM 1495 N N . ILE A 1 190 ? 8.502 -15.363 -16.802 1.00 85.88 190 ILE A N 1
ATOM 1496 C CA . ILE A 1 190 ? 9.153 -14.817 -15.603 1.00 85.88 190 ILE A CA 1
ATOM 1497 C C . ILE A 1 190 ? 10.520 -15.479 -15.358 1.00 85.88 190 ILE A C 1
ATOM 1499 O O . ILE A 1 190 ? 10.661 -16.699 -15.430 1.00 85.88 190 ILE A O 1
ATOM 1503 N N . GLU A 1 191 ? 11.537 -14.670 -15.058 1.00 91.69 191 GLU A N 1
ATOM 1504 C CA . GLU A 1 191 ? 12.857 -15.176 -14.664 1.00 91.69 191 GLU A CA 1
ATOM 1505 C C . GLU A 1 191 ? 12.757 -15.869 -13.293 1.00 91.69 191 GLU A C 1
ATOM 1507 O O . GLU A 1 191 ? 12.167 -15.288 -12.377 1.00 91.69 191 GLU A O 1
ATOM 1512 N N . PRO A 1 192 ? 13.377 -17.046 -13.069 1.00 92.44 192 PRO A N 1
ATOM 1513 C CA . PRO A 1 192 ? 13.237 -17.781 -11.804 1.00 92.44 192 PRO A CA 1
ATOM 1514 C C . PRO A 1 192 ? 13.633 -16.967 -10.564 1.00 92.44 192 PRO A C 1
ATOM 1516 O O . PRO A 1 192 ? 13.067 -17.125 -9.480 1.00 92.44 192 PRO A O 1
ATOM 1519 N N . LYS A 1 193 ? 14.616 -16.068 -10.709 1.00 92.62 193 LYS A N 1
ATOM 1520 C CA . LYS A 1 193 ? 15.031 -15.166 -9.629 1.00 92.62 193 LYS A CA 1
ATOM 1521 C C . LYS A 1 193 ? 13.944 -14.132 -9.313 1.00 92.62 193 LYS A C 1
ATOM 1523 O O . LYS A 1 193 ? 13.669 -13.890 -8.140 1.00 92.62 193 LYS A O 1
ATOM 1528 N N . ALA A 1 194 ? 13.318 -13.562 -10.340 1.00 92.62 194 ALA A N 1
ATOM 1529 C CA . ALA A 1 194 ? 12.220 -12.613 -10.193 1.00 92.62 194 ALA A CA 1
ATOM 1530 C C . ALA A 1 194 ? 10.973 -13.272 -9.602 1.00 92.62 194 ALA A C 1
ATOM 1532 O O . ALA A 1 194 ? 10.350 -12.704 -8.711 1.00 92.62 194 ALA A O 1
ATOM 1533 N N . GLU A 1 195 ? 10.654 -14.495 -10.029 1.00 92.88 195 GLU A N 1
ATOM 1534 C CA . GLU A 1 195 ? 9.560 -15.285 -9.460 1.00 92.88 195 GLU A CA 1
ATOM 1535 C C . GLU A 1 195 ? 9.770 -15.510 -7.960 1.00 92.88 195 GLU A C 1
ATOM 1537 O O . GLU A 1 195 ? 8.882 -15.231 -7.154 1.00 92.88 195 GLU A O 1
ATOM 1542 N N . ARG A 1 196 ? 10.980 -15.919 -7.558 1.00 93.50 196 ARG A N 1
ATOM 1543 C CA . ARG A 1 196 ? 11.329 -16.070 -6.141 1.00 93.50 196 ARG A CA 1
ATOM 1544 C C . ARG A 1 196 ? 11.162 -14.762 -5.367 1.00 93.50 196 ARG A C 1
ATOM 1546 O O . ARG A 1 196 ? 10.626 -14.778 -4.263 1.00 93.50 196 ARG A O 1
ATOM 1553 N N . TYR A 1 197 ? 11.634 -13.648 -5.912 1.00 94.38 197 TYR A N 1
ATOM 1554 C CA . TYR A 1 197 ? 11.504 -12.340 -5.270 1.00 94.38 197 TYR A CA 1
ATOM 1555 C C . TYR A 1 197 ? 10.046 -11.896 -5.150 1.00 94.38 197 TYR A C 1
ATOM 1557 O O . TYR A 1 197 ? 9.668 -11.353 -4.116 1.00 94.38 197 TYR A O 1
ATOM 1565 N N . LEU A 1 198 ? 9.212 -12.176 -6.152 1.00 92.31 198 LEU A N 1
ATOM 1566 C CA . LEU A 1 198 ? 7.790 -11.842 -6.119 1.00 92.31 198 LEU A CA 1
ATOM 1567 C C . LEU A 1 198 ? 7.064 -12.674 -5.058 1.00 92.31 198 LEU A C 1
ATOM 1569 O O . LEU A 1 198 ? 6.252 -12.142 -4.305 1.00 92.31 198 LEU A O 1
ATOM 1573 N N . LEU A 1 199 ? 7.404 -13.962 -4.943 1.00 93.25 199 LEU A N 1
ATOM 1574 C CA . LEU A 1 199 ? 6.901 -14.833 -3.880 1.00 93.25 199 LEU A CA 1
ATOM 1575 C C . LEU A 1 199 ? 7.320 -14.343 -2.489 1.00 93.25 199 LEU A C 1
ATOM 1577 O O . LEU A 1 199 ? 6.495 -14.344 -1.578 1.00 93.25 199 LEU A O 1
ATOM 1581 N N . LEU A 1 200 ? 8.572 -13.905 -2.322 1.00 94.81 200 LEU A N 1
ATOM 1582 C CA . LEU A 1 200 ? 9.056 -13.337 -1.061 1.00 94.81 200 LEU A CA 1
ATOM 1583 C C . LEU A 1 200 ? 8.333 -12.035 -0.715 1.00 94.81 200 LEU A C 1
ATOM 1585 O O . LEU A 1 200 ? 7.878 -11.889 0.416 1.00 94.81 200 LEU A O 1
ATOM 1589 N N . LEU A 1 201 ? 8.181 -11.126 -1.682 1.00 94.00 201 LEU A N 1
ATOM 1590 C CA . LEU A 1 201 ? 7.468 -9.865 -1.491 1.00 94.00 201 LEU A CA 1
ATOM 1591 C C . LEU A 1 201 ? 6.011 -10.115 -1.093 1.00 94.00 201 LEU A C 1
ATOM 1593 O O . LEU A 1 201 ? 5.561 -9.600 -0.072 1.00 94.00 201 LEU A O 1
ATOM 1597 N N . ASN A 1 202 ? 5.297 -10.954 -1.849 1.00 93.56 202 ASN A N 1
ATOM 1598 C CA . ASN A 1 202 ? 3.916 -11.313 -1.536 1.00 93.56 202 ASN A CA 1
ATOM 1599 C C . ASN A 1 202 ? 3.822 -11.971 -0.156 1.00 93.56 202 ASN A C 1
ATOM 1601 O O . ASN A 1 202 ? 3.000 -11.568 0.659 1.00 93.56 202 ASN A O 1
ATOM 1605 N N . GLY A 1 203 ? 4.693 -12.939 0.138 1.00 95.38 203 GLY A N 1
ATOM 1606 C CA . GLY A 1 203 ? 4.725 -13.621 1.429 1.00 95.38 203 GLY A CA 1
ATOM 1607 C C . GLY A 1 203 ? 4.973 -12.672 2.601 1.00 95.38 203 GLY A C 1
ATOM 1608 O O . GLY A 1 203 ? 4.265 -12.752 3.602 1.00 95.38 203 GLY A O 1
ATOM 1609 N N . GLY A 1 204 ? 5.925 -11.744 2.478 1.00 95.50 204 GLY A N 1
ATOM 1610 C CA . GLY A 1 204 ? 6.226 -10.776 3.533 1.00 95.50 204 GLY A CA 1
ATOM 1611 C C . GLY A 1 204 ? 5.134 -9.724 3.717 1.00 95.50 204 GLY A C 1
ATOM 1612 O O . GLY A 1 204 ? 4.810 -9.389 4.851 1.00 95.50 204 GLY A O 1
ATOM 1613 N N . LEU A 1 205 ? 4.497 -9.253 2.639 1.00 94.75 205 LEU A N 1
ATOM 1614 C CA . LEU A 1 205 ? 3.337 -8.360 2.749 1.00 94.75 205 LEU A CA 1
ATOM 1615 C C . LEU A 1 205 ? 2.153 -9.055 3.432 1.00 94.75 205 LEU A C 1
ATOM 1617 O O . LEU A 1 205 ? 1.504 -8.459 4.289 1.00 94.75 205 LEU A O 1
ATOM 1621 N N . MET A 1 206 ? 1.899 -10.324 3.105 1.00 95.94 206 MET A N 1
ATOM 1622 C CA . MET A 1 206 ? 0.860 -11.116 3.767 1.00 95.94 206 MET A CA 1
ATOM 1623 C C . MET A 1 206 ? 1.192 -11.397 5.237 1.00 95.94 206 MET A C 1
ATOM 1625 O O . MET A 1 206 ? 0.301 -11.335 6.078 1.00 95.94 206 MET A O 1
ATOM 1629 N N . ALA A 1 207 ? 2.463 -11.642 5.570 1.00 96.88 207 ALA A N 1
ATOM 1630 C CA . ALA A 1 207 ? 2.907 -11.795 6.955 1.00 96.88 207 ALA A CA 1
ATOM 1631 C C . ALA A 1 207 ? 2.744 -10.494 7.757 1.00 96.88 207 ALA A C 1
ATOM 1633 O O . ALA A 1 207 ? 2.257 -10.530 8.883 1.00 96.88 207 ALA A O 1
ATOM 1634 N N . LEU A 1 208 ? 3.077 -9.343 7.164 1.00 96.56 208 LEU A N 1
ATOM 1635 C CA . LEU A 1 208 ? 2.816 -8.035 7.763 1.00 96.56 208 LEU A CA 1
ATOM 1636 C C . LEU A 1 208 ? 1.316 -7.836 8.016 1.00 96.56 208 LEU A C 1
ATOM 1638 O O . LEU A 1 208 ? 0.942 -7.372 9.089 1.00 96.56 208 LEU A O 1
ATOM 1642 N N . LEU A 1 209 ? 0.455 -8.188 7.057 1.00 96.69 209 LEU A N 1
ATOM 1643 C CA . LEU A 1 209 ? -0.998 -8.103 7.224 1.00 96.69 209 LEU A CA 1
ATOM 1644 C C . LEU A 1 209 ? -1.494 -8.989 8.371 1.00 96.69 209 LEU A C 1
ATOM 1646 O O . LEU A 1 209 ? -2.234 -8.514 9.233 1.00 96.69 209 LEU A O 1
ATOM 1650 N N . ASP A 1 210 ? -1.053 -10.246 8.403 1.00 96.88 210 ASP A N 1
ATOM 1651 C CA . ASP A 1 210 ? -1.397 -11.198 9.459 1.00 96.88 210 ASP A CA 1
ATOM 1652 C C . ASP A 1 210 ? -0.956 -10.679 10.831 1.00 96.88 210 ASP A C 1
ATOM 1654 O O . ASP A 1 210 ? -1.752 -10.678 11.769 1.00 96.88 210 ASP A O 1
ATOM 1658 N N . ASP A 1 211 ? 0.264 -10.154 10.947 1.00 96.75 211 ASP A N 1
ATOM 1659 C CA . ASP A 1 211 ? 0.757 -9.585 12.199 1.00 96.75 211 ASP A CA 1
ATOM 1660 C C . ASP A 1 211 ? -0.005 -8.320 12.588 1.00 96.75 211 ASP A C 1
ATOM 1662 O O . ASP A 1 211 ? -0.334 -8.158 13.759 1.00 96.75 211 ASP A O 1
ATOM 1666 N N . MET A 1 212 ? -0.328 -7.428 11.647 1.00 95.94 212 MET A N 1
ATOM 1667 C CA . MET A 1 212 ? -1.085 -6.204 11.934 1.00 95.94 212 MET A CA 1
ATOM 1668 C C . MET A 1 212 ? -2.487 -6.490 12.459 1.00 95.94 212 MET A C 1
ATOM 1670 O O . MET A 1 212 ? -2.964 -5.738 13.306 1.00 95.94 212 MET A O 1
ATOM 1674 N N . PHE A 1 213 ? -3.155 -7.538 11.972 1.00 96.50 213 PHE A N 1
ATOM 1675 C CA . PHE A 1 213 ? -4.503 -7.923 12.405 1.00 96.50 213 PHE A CA 1
ATOM 1676 C C . PHE A 1 213 ? -4.509 -8.978 13.513 1.00 96.50 213 PHE A C 1
ATOM 1678 O O . PHE A 1 213 ? -5.528 -9.136 14.179 1.00 96.50 213 PHE A O 1
ATOM 1685 N N . GLY A 1 214 ? -3.390 -9.658 13.758 1.00 93.88 214 GLY A N 1
ATOM 1686 C CA . GLY A 1 214 ? -3.237 -10.704 14.769 1.00 93.88 214 GLY A CA 1
ATOM 1687 C C . GLY A 1 214 ? -2.826 -10.209 16.156 1.00 93.88 214 GLY A C 1
ATOM 1688 O O . GLY A 1 214 ? -2.692 -11.019 17.074 1.00 93.88 214 GLY A O 1
ATOM 1689 N N . GLN A 1 215 ? -2.626 -8.901 16.347 1.00 92.62 215 GLN A N 1
ATOM 1690 C CA . GLN A 1 215 ? -2.196 -8.368 17.641 1.00 92.62 215 GLN A CA 1
ATOM 1691 C C . GLN A 1 215 ? -3.263 -8.478 18.734 1.00 92.62 215 GLN A C 1
ATOM 1693 O O . GLN A 1 215 ? -4.456 -8.685 18.487 1.00 92.62 215 GLN A O 1
ATOM 1698 N N . GLN A 1 216 ? -2.827 -8.288 19.981 1.00 91.25 216 GLN A N 1
ATOM 1699 C CA . GLN A 1 216 ? -3.719 -8.257 21.137 1.00 91.25 216 GLN A CA 1
ATOM 1700 C C . GLN A 1 216 ? -4.764 -7.145 20.994 1.00 91.25 216 GLN A C 1
ATOM 1702 O O . GLN A 1 216 ? -4.430 -5.992 20.719 1.00 91.25 216 GLN A O 1
ATOM 1707 N N . LEU A 1 217 ? -6.030 -7.479 21.265 1.00 91.81 217 LEU A N 1
ATOM 1708 C CA . LEU A 1 217 ? -7.162 -6.567 21.075 1.00 91.81 217 LEU A CA 1
ATOM 1709 C C . LEU A 1 217 ? -7.000 -5.237 21.843 1.00 91.81 217 LEU A C 1
ATOM 1711 O O . LEU A 1 217 ? -7.410 -4.183 21.367 1.00 91.81 217 LEU A O 1
ATOM 1715 N N . ALA A 1 218 ? -6.326 -5.265 22.999 1.00 91.06 218 ALA A N 1
ATOM 1716 C CA . ALA A 1 218 ? -6.059 -4.089 23.828 1.00 91.06 218 ALA A CA 1
ATOM 1717 C C . ALA A 1 218 ? -5.355 -2.942 23.078 1.00 91.06 218 ALA A C 1
ATOM 1719 O O . ALA A 1 218 ? -5.553 -1.775 23.418 1.00 91.06 218 ALA A O 1
ATOM 1720 N N . TRP A 1 219 ? -4.544 -3.244 22.062 1.00 90.56 219 TRP A N 1
ATOM 1721 C CA . TRP A 1 219 ? -3.801 -2.223 21.323 1.00 90.56 219 TRP A CA 1
ATOM 1722 C C . TRP A 1 219 ? -4.702 -1.385 20.424 1.00 90.56 219 TRP A C 1
ATOM 1724 O O . TRP A 1 219 ? -4.488 -0.184 20.302 1.00 90.56 219 TRP A O 1
ATOM 1734 N N . TYR A 1 220 ? -5.765 -1.973 19.877 1.00 94.12 220 TYR A N 1
ATOM 1735 C CA . TYR A 1 220 ? -6.695 -1.268 18.993 1.00 94.12 220 TYR A CA 1
ATOM 1736 C C . TYR A 1 220 ? -7.570 -0.255 19.736 1.00 94.12 220 TYR A C 1
ATOM 1738 O O . TYR A 1 220 ? -8.155 0.618 19.104 1.00 94.12 220 TYR A O 1
ATOM 1746 N N . PHE A 1 221 ? -7.600 -0.305 21.070 1.00 91.88 221 PHE A N 1
ATOM 1747 C CA . PHE A 1 221 ? -8.233 0.712 21.911 1.00 91.88 221 PHE A CA 1
ATOM 1748 C C . PHE A 1 221 ? -7.284 1.849 22.321 1.00 91.88 221 PHE A C 1
ATOM 1750 O O . PHE A 1 221 ? -7.744 2.856 22.858 1.00 91.88 221 PHE A O 1
ATOM 1757 N N . ASN A 1 222 ? -5.971 1.717 22.088 1.00 90.75 222 ASN A N 1
ATOM 1758 C CA . ASN A 1 222 ? -4.973 2.727 22.438 1.00 90.75 222 ASN A CA 1
ATOM 1759 C C . ASN A 1 222 ? -4.206 3.208 21.191 1.00 90.75 222 ASN A C 1
ATOM 1761 O O . ASN A 1 222 ? -3.196 2.605 20.815 1.00 90.75 222 ASN A O 1
ATOM 1765 N N . PRO A 1 223 ? -4.619 4.339 20.591 1.00 85.69 223 PRO A N 1
ATOM 1766 C CA . PRO A 1 223 ? -4.016 4.856 19.364 1.00 85.69 223 PRO A CA 1
ATOM 1767 C C . PRO A 1 223 ? -2.506 5.108 19.454 1.00 85.69 223 PRO A C 1
ATOM 1769 O O . PRO A 1 223 ? -1.784 4.858 18.494 1.00 85.69 223 PRO A O 1
ATOM 1772 N N . VAL A 1 224 ? -2.005 5.584 20.599 1.00 86.38 224 VAL A N 1
ATOM 1773 C CA . VAL A 1 224 ? -0.578 5.924 20.760 1.00 86.38 224 VAL A CA 1
ATOM 1774 C C . VAL A 1 224 ? 0.279 4.661 20.788 1.00 86.38 224 VAL A C 1
ATOM 1776 O O . VAL A 1 224 ? 1.298 4.573 20.097 1.00 86.38 224 VAL A O 1
ATOM 1779 N N . SER A 1 225 ? -0.146 3.664 21.567 1.00 87.50 225 SER A N 1
ATOM 1780 C CA . SER A 1 225 ? 0.525 2.364 21.609 1.00 87.50 225 SER A CA 1
ATOM 1781 C C . SER A 1 225 ? 0.473 1.668 20.252 1.00 87.50 225 SER A C 1
ATOM 1783 O O . SER A 1 225 ? 1.489 1.139 19.810 1.00 87.50 225 SER A O 1
ATOM 1785 N N . LEU A 1 226 ? -0.669 1.737 19.560 1.00 93.75 226 LEU A N 1
ATOM 1786 C CA . LEU A 1 226 ? -0.840 1.115 18.251 1.00 93.75 226 LEU A CA 1
ATOM 1787 C C . LEU A 1 226 ? 0.091 1.713 17.194 1.00 93.75 226 LEU A C 1
ATOM 1789 O O . LEU A 1 226 ? 0.704 0.960 16.450 1.00 93.75 226 LEU A O 1
ATOM 1793 N N . VAL A 1 227 ? 0.253 3.039 17.142 1.00 94.19 227 VAL A N 1
ATOM 1794 C CA . VAL A 1 227 ? 1.187 3.684 16.196 1.00 94.19 227 VAL A CA 1
ATOM 1795 C C . VAL A 1 227 ? 2.629 3.245 16.448 1.00 94.19 227 VAL A C 1
ATOM 1797 O O . VAL A 1 227 ? 3.369 2.977 15.500 1.00 94.19 227 VAL A O 1
ATOM 1800 N N . THR A 1 228 ? 3.027 3.152 17.719 1.00 92.69 228 THR A N 1
ATOM 1801 C CA . THR A 1 228 ? 4.389 2.748 18.098 1.00 92.69 228 THR A CA 1
ATOM 1802 C C . THR A 1 228 ? 4.664 1.318 17.652 1.00 92.69 228 THR A C 1
ATOM 1804 O O . THR A 1 228 ? 5.674 1.049 17.004 1.00 92.69 228 THR A O 1
ATOM 1807 N N . GLU A 1 229 ? 3.742 0.404 17.938 1.00 93.06 229 GLU A N 1
ATOM 1808 C CA . GLU A 1 229 ? 3.920 -0.991 17.558 1.00 93.06 229 GLU A CA 1
ATOM 1809 C C . GLU A 1 229 ? 3.785 -1.212 16.051 1.00 93.06 229 GLU A C 1
ATOM 1811 O O . GLU A 1 229 ? 4.552 -1.978 15.478 1.00 93.06 229 GLU A O 1
ATOM 1816 N N . LEU A 1 230 ? 2.882 -0.489 15.384 1.00 94.19 230 LEU A N 1
ATOM 1817 C CA . LEU A 1 230 ? 2.758 -0.522 13.930 1.00 94.19 230 LEU A CA 1
ATOM 1818 C C . LEU A 1 230 ? 4.062 -0.097 13.249 1.00 94.19 230 LEU A C 1
ATOM 1820 O O . LEU A 1 230 ? 4.485 -0.734 12.289 1.00 94.19 230 LEU A O 1
ATOM 1824 N N . SER A 1 231 ? 4.722 0.941 13.770 1.00 93.94 231 SER A N 1
ATOM 1825 C CA . SER A 1 231 ? 6.041 1.369 13.284 1.00 93.94 231 SER A CA 1
ATOM 1826 C C . SER A 1 231 ? 7.057 0.234 13.403 1.00 93.94 231 SER A C 1
ATOM 1828 O O . SER A 1 231 ? 7.744 -0.081 12.437 1.00 93.94 231 SER A O 1
ATOM 1830 N N . ARG A 1 232 ? 7.085 -0.438 14.561 1.00 94.56 232 ARG A N 1
ATOM 1831 C CA . ARG A 1 232 ? 8.002 -1.548 14.841 1.00 94.56 232 ARG A CA 1
ATOM 1832 C C . ARG A 1 232 ? 7.754 -2.758 13.939 1.00 94.56 232 ARG A C 1
ATOM 1834 O O . ARG A 1 232 ? 8.708 -3.371 13.469 1.00 94.56 232 ARG A O 1
ATOM 1841 N N . LEU A 1 233 ? 6.487 -3.096 13.690 1.00 95.12 233 LEU A N 1
ATOM 1842 C CA . LEU A 1 233 ? 6.105 -4.168 12.769 1.00 95.12 233 LEU A CA 1
ATOM 1843 C C . LEU A 1 233 ? 6.538 -3.842 11.340 1.00 95.12 233 LEU A C 1
ATOM 1845 O O . LEU A 1 233 ? 7.136 -4.687 10.681 1.00 95.12 233 LEU A O 1
ATOM 1849 N N . LEU A 1 234 ? 6.279 -2.620 10.871 1.00 94.19 234 LEU A N 1
ATOM 1850 C CA . LEU A 1 234 ? 6.687 -2.191 9.534 1.00 94.19 234 LEU A CA 1
ATOM 1851 C C . LEU A 1 234 ? 8.203 -2.256 9.364 1.00 94.19 234 LEU A C 1
ATOM 1853 O O . LEU A 1 234 ? 8.667 -2.832 8.386 1.00 94.19 234 LEU A O 1
ATOM 1857 N N . GLU A 1 235 ? 8.964 -1.718 10.316 1.00 94.62 235 GLU A N 1
ATOM 1858 C CA . GLU A 1 235 ? 10.429 -1.773 10.298 1.00 94.62 235 GLU A CA 1
ATOM 1859 C C . GLU A 1 235 ? 10.925 -3.222 10.250 1.00 94.62 235 GLU A C 1
ATOM 1861 O O . GLU A 1 235 ? 11.672 -3.583 9.344 1.00 94.62 235 GLU A O 1
ATOM 1866 N N . TYR A 1 236 ? 10.432 -4.079 11.149 1.00 95.69 236 TYR A N 1
ATOM 1867 C CA . TYR A 1 236 ? 10.811 -5.492 11.195 1.00 95.69 236 TYR A CA 1
ATOM 1868 C C . TYR A 1 236 ? 10.542 -6.219 9.870 1.00 95.69 236 TYR A C 1
ATOM 1870 O O . TYR A 1 236 ? 11.415 -6.910 9.343 1.00 95.69 236 TYR A O 1
ATOM 1878 N N . HIS A 1 237 ? 9.339 -6.068 9.311 1.00 95.75 237 HIS A N 1
ATOM 1879 C CA . HIS A 1 237 ? 8.962 -6.746 8.069 1.00 95.75 237 HIS A CA 1
ATOM 1880 C C . HIS A 1 237 ? 9.731 -6.212 6.861 1.00 95.75 237 HIS A C 1
ATOM 1882 O O . HIS A 1 237 ? 10.171 -7.003 6.026 1.00 95.75 237 HIS A O 1
ATOM 1888 N N . LEU A 1 238 ? 9.953 -4.898 6.780 1.00 93.12 238 LEU A N 1
ATOM 1889 C CA . LEU A 1 238 ? 10.737 -4.295 5.702 1.00 93.12 238 LEU A CA 1
ATOM 1890 C C . LEU A 1 238 ? 12.201 -4.727 5.756 1.00 93.12 238 LEU A C 1
ATOM 1892 O O . LEU A 1 238 ? 12.757 -5.089 4.721 1.00 93.12 238 LEU A O 1
ATOM 1896 N N . GLU A 1 239 ? 12.824 -4.736 6.935 1.00 93.62 239 GLU A N 1
ATOM 1897 C CA . GLU A 1 239 ? 14.208 -5.190 7.103 1.00 93.62 239 GLU A CA 1
ATOM 1898 C C . GLU A 1 239 ? 14.375 -6.658 6.706 1.00 93.62 239 GLU A C 1
ATOM 1900 O O . GLU A 1 239 ? 15.289 -6.994 5.950 1.00 93.62 239 GLU A O 1
ATOM 1905 N N . ASN A 1 240 ? 13.461 -7.528 7.143 1.00 94.06 240 ASN A N 1
ATOM 1906 C CA . ASN A 1 240 ? 13.498 -8.944 6.781 1.00 94.06 240 ASN A CA 1
ATOM 1907 C C . ASN A 1 240 ? 13.297 -9.165 5.281 1.00 94.06 240 ASN A C 1
ATOM 1909 O O . ASN A 1 240 ? 13.988 -9.998 4.689 1.00 94.06 240 ASN A O 1
ATOM 1913 N N . LEU A 1 241 ? 12.374 -8.425 4.661 1.00 93.44 241 LEU A N 1
ATOM 1914 C CA . LEU A 1 241 ? 12.155 -8.473 3.218 1.00 93.44 241 LEU A CA 1
ATOM 1915 C C . LEU A 1 241 ? 13.408 -8.034 2.461 1.00 93.44 241 LEU A C 1
ATOM 1917 O O . LEU A 1 241 ? 13.889 -8.777 1.610 1.00 93.44 241 LEU A O 1
ATOM 1921 N N . MET A 1 242 ? 13.983 -6.882 2.815 1.00 91.00 242 MET A N 1
ATOM 1922 C CA . MET A 1 242 ? 15.198 -6.364 2.179 1.00 91.00 242 MET A CA 1
ATOM 1923 C C . MET A 1 242 ? 16.396 -7.304 2.352 1.00 91.00 242 MET A C 1
ATOM 1925 O O . MET A 1 242 ? 17.199 -7.431 1.436 1.00 91.00 242 MET A O 1
ATOM 1929 N N . ALA A 1 243 ? 16.520 -7.985 3.494 1.00 92.38 243 ALA A N 1
ATOM 1930 C CA . ALA A 1 243 ? 17.588 -8.957 3.730 1.00 92.38 243 ALA A CA 1
ATOM 1931 C C . ALA A 1 243 ? 17.398 -10.284 2.969 1.00 92.38 243 ALA A C 1
ATOM 1933 O O . ALA A 1 243 ? 18.354 -11.046 2.815 1.00 92.38 243 ALA A O 1
ATOM 1934 N N . SER A 1 244 ? 16.171 -10.584 2.533 1.00 89.31 244 SER A N 1
ATOM 1935 C CA . SER A 1 244 ? 15.810 -11.856 1.890 1.00 89.31 244 SER A CA 1
ATOM 1936 C C . SER A 1 244 ? 15.853 -11.815 0.361 1.00 89.31 244 SER A C 1
ATOM 1938 O O . SER A 1 244 ? 15.823 -12.880 -0.267 1.00 89.31 244 SER A O 1
ATOM 1940 N N . MET A 1 245 ? 15.894 -10.616 -0.227 1.00 85.00 245 MET A N 1
ATOM 1941 C CA . MET A 1 245 ? 16.044 -10.388 -1.667 1.00 85.00 245 MET A CA 1
ATOM 1942 C C . MET A 1 245 ? 17.529 -10.344 -2.025 1.00 85.00 245 MET A C 1
ATOM 1944 O O . MET A 1 245 ? 17.971 -11.242 -2.779 1.00 85.00 245 MET A O 1
#

Secondary structure (DSSP, 8-state):
---------------------------PPP-----TTTTGGGSS-HHHHTSHHHHHHHHHTT-SSHHHHHHHHHHHHHHHHTSHHHHHHHHHHHHHHHHHHHHHTT--HHHHHHHHHHHHHHHH-GGGHHHHHHHHHHTT----SHIIIIIIIIIIIIIIS-------TTSHHHHHHHHHHHHSPPTTS--HHHHHHHHHHHHHHHHHHHHHHHS-HHHHT-HHHHHHHHHHHHHHHHHHHHHH-